Protein AF-A0A3M0WPH0-F1 (afdb_monomer_lite)

Sequence (304 aa):
MKIKYIYISSLLISFIFLATTVSLSQEANRDHSKLIKFSHKNHLMMVTDDCTDCHADVPESENISDNLIPTMDNCASCHDVEDDEECGTCHYEDVYEPLENRISPVRFNHKFHLSEQNKTCTDCHKGLDKVDYSMQSPNVFPAMDVCADCHNSSKTATDACDACHYSTVDLFPESHKVADFETSHKFLAQDADANCYVCHETESFCEDCHVSTVRIDETNTAKDFYVPYSPHNYKDGVKQQVITRRHDLNYVYSHGIDAIGKTTECQTCHQKETFCTECHEGENGDFRVEGIMPKSHLVSNFTT

pLDDT: mean 72.18, std 17.67, range [31.06, 96.25]

Foldseek 3Di:
DPPVVVVVVVVVVVVVVVVVVVVVPPPPPPPCVQQWQFFLQVVCVVDPQCPCLQQVCLLVFQWPQPPSHGDVVSVVVPDVCVPPPVVVVIGDPPRDDDDDTDDDQWGDGSNCCVPVVVDGPCLQQPDSNPTGDLSVDPRSPGDVVSVCVQCDPVPNHPLPPVNIGVDPPPPDDPLRPDPPCLLCVVVLVPDPPNPPCSPVVDPCVCCVQPVVPPAPLDACDPVVVPPDDDDDDDDPNDGDDDDDDPDDNVVVAVVVVCVVVVVDPSRSHHDCVRVVCNQQVAPPHPVVPVPDYHPVCVDDPDDD

Structure (mmCIF, N/CA/C/O backbone):
data_AF-A0A3M0WPH0-F1
#
_entry.id   AF-A0A3M0WPH0-F1
#
loop_
_atom_site.group_PDB
_atom_site.id
_atom_site.type_symbol
_atom_site.label_atom_id
_atom_site.label_alt_id
_atom_site.label_comp_id
_atom_site.label_asym_id
_atom_site.label_entity_id
_atom_site.label_seq_id
_atom_site.pdbx_PDB_ins_code
_atom_site.Cartn_x
_atom_site.Cartn_y
_atom_site.Cartn_z
_atom_site.occupancy
_atom_site.B_iso_or_equiv
_atom_site.auth_seq_id
_atom_site.auth_comp_id
_atom_site.auth_asym_id
_atom_site.auth_atom_id
_atom_site.pdbx_PDB_model_num
ATOM 1 N N . MET A 1 1 ? -24.200 -54.602 0.431 1.00 53.78 1 MET A N 1
ATOM 2 C CA . MET A 1 1 ? -23.507 -53.924 -0.693 1.00 53.78 1 MET A CA 1
ATOM 3 C C . MET A 1 1 ? -23.826 -52.432 -0.817 1.00 53.78 1 MET A C 1
ATOM 5 O O . MET A 1 1 ? -22.906 -51.701 -1.124 1.00 53.78 1 MET A O 1
ATOM 9 N N . LYS A 1 2 ? -25.044 -51.937 -0.532 1.00 54.47 2 LYS A N 1
ATOM 10 C CA . LYS A 1 2 ? -25.421 -50.524 -0.778 1.00 54.47 2 LYS A CA 1
ATOM 11 C C . LYS A 1 2 ? -24.766 -49.460 0.132 1.00 54.47 2 LYS A C 1
ATOM 13 O O . LYS A 1 2 ? -24.560 -48.346 -0.318 1.00 54.47 2 LYS A O 1
ATOM 18 N N . ILE A 1 3 ? -24.378 -49.802 1.365 1.00 57.81 3 ILE A N 1
ATOM 19 C CA . ILE A 1 3 ? -23.830 -48.834 2.341 1.00 57.81 3 ILE A CA 1
ATOM 20 C C . ILE A 1 3 ? -22.378 -48.422 2.022 1.00 57.81 3 ILE A C 1
ATOM 22 O O . ILE A 1 3 ? -22.031 -47.256 2.167 1.00 57.81 3 ILE A O 1
ATOM 26 N N . LYS A 1 4 ? -21.539 -49.337 1.507 1.00 56.25 4 LYS A N 1
ATOM 27 C CA . LYS A 1 4 ? -20.150 -49.017 1.114 1.00 56.25 4 LYS A CA 1
ATOM 28 C C . LYS A 1 4 ? -20.080 -47.981 -0.012 1.00 56.25 4 LYS A C 1
ATOM 30 O O . LYS A 1 4 ? -19.203 -47.129 0.018 1.00 56.25 4 LYS A O 1
ATOM 35 N N . TYR A 1 5 ? -21.014 -48.023 -0.964 1.00 60.25 5 TYR A N 1
ATOM 36 C CA . TYR A 1 5 ? -21.049 -47.047 -2.053 1.00 60.25 5 TYR A CA 1
ATOM 37 C C . TYR A 1 5 ? -21.435 -45.650 -1.557 1.00 60.25 5 TYR A C 1
ATOM 39 O O . TYR A 1 5 ? -20.849 -44.689 -2.021 1.00 60.25 5 TYR A O 1
ATOM 47 N N . ILE A 1 6 ? -22.307 -45.533 -0.547 1.00 65.50 6 ILE A N 1
ATOM 48 C CA . ILE A 1 6 ? -22.702 -44.235 0.030 1.00 65.50 6 ILE A CA 1
ATOM 49 C C . ILE A 1 6 ? -21.514 -43.544 0.718 1.00 65.50 6 ILE A C 1
ATOM 51 O O . ILE A 1 6 ? -21.317 -42.347 0.515 1.00 65.50 6 ILE A O 1
ATOM 55 N N . TYR A 1 7 ? -20.683 -44.288 1.460 1.00 63.19 7 TYR A N 1
ATOM 56 C CA . TYR A 1 7 ? -19.477 -43.738 2.099 1.00 63.19 7 TYR A CA 1
ATOM 57 C C . TYR A 1 7 ? -18.388 -43.366 1.088 1.00 63.19 7 TYR A C 1
ATOM 59 O O . TYR A 1 7 ? -17.727 -42.348 1.249 1.00 63.19 7 TYR A O 1
ATOM 67 N N . ILE A 1 8 ? -18.229 -44.147 0.013 1.00 67.38 8 ILE A N 1
ATOM 68 C CA . ILE A 1 8 ? -17.279 -43.820 -1.060 1.00 67.38 8 ILE A CA 1
ATOM 69 C C . ILE A 1 8 ? -17.740 -42.564 -1.812 1.00 67.38 8 ILE A C 1
ATOM 71 O O . ILE A 1 8 ? -16.923 -41.691 -2.077 1.00 67.38 8 ILE A O 1
ATOM 75 N N . SER A 1 9 ? -19.040 -42.428 -2.092 1.00 64.81 9 SER A N 1
ATOM 76 C CA . SER A 1 9 ? -19.606 -41.243 -2.749 1.00 64.81 9 SER A CA 1
ATOM 77 C C . SER A 1 9 ? -19.467 -39.976 -1.907 1.00 64.81 9 SER A C 1
ATOM 79 O O . SER A 1 9 ? -19.104 -38.934 -2.439 1.00 64.81 9 SER A O 1
ATOM 81 N N . SER A 1 10 ? -19.716 -40.051 -0.599 1.00 68.06 10 SER A N 1
ATOM 82 C CA . SER A 1 10 ? -19.592 -38.888 0.295 1.00 68.06 10 SER A CA 1
ATOM 83 C C . SER A 1 10 ? -18.136 -38.464 0.514 1.00 68.06 10 SER A C 1
ATOM 85 O O . SER A 1 10 ? -17.856 -37.269 0.564 1.00 68.06 10 SER A O 1
ATOM 87 N N . LEU A 1 11 ? -17.195 -39.413 0.535 1.00 70.00 11 LEU A N 1
ATOM 88 C CA . LEU A 1 11 ? -15.761 -39.116 0.611 1.00 70.00 11 LEU A CA 1
ATOM 89 C C . LEU A 1 11 ? -15.242 -38.479 -0.692 1.00 70.00 11 LEU A C 1
ATOM 91 O O . LEU A 1 11 ? -14.468 -37.529 -0.637 1.00 70.00 11 LEU A O 1
ATOM 95 N N . LEU A 1 12 ? -15.740 -38.920 -1.854 1.00 68.31 12 LEU A N 1
ATOM 96 C CA . LEU A 1 12 ? -15.425 -38.319 -3.158 1.00 68.31 12 LEU A CA 1
ATOM 97 C C . LEU A 1 12 ? -15.972 -36.890 -3.288 1.00 68.31 12 LEU A C 1
ATOM 99 O O . LEU A 1 12 ? -15.262 -36.008 -3.759 1.00 68.31 12 LEU A O 1
ATOM 103 N N . ILE A 1 13 ? -17.202 -36.641 -2.825 1.00 68.25 13 ILE A N 1
ATOM 104 C CA . ILE A 1 13 ? -17.813 -35.302 -2.841 1.00 68.25 13 ILE A CA 1
ATOM 105 C C . ILE A 1 13 ? -17.069 -34.353 -1.893 1.00 68.25 13 ILE A C 1
ATOM 107 O O . ILE A 1 13 ? -16.795 -33.221 -2.273 1.00 68.25 13 ILE A O 1
ATOM 111 N N . SER A 1 14 ? -16.667 -34.819 -0.705 1.00 64.44 14 SER A N 1
ATOM 112 C CA . SER A 1 14 ? -15.843 -34.031 0.223 1.00 64.44 14 SER A CA 1
ATOM 113 C C . SER A 1 14 ? -14.465 -33.700 -0.354 1.00 64.44 14 SER A C 1
ATOM 115 O O . SER A 1 14 ? -13.961 -32.607 -0.121 1.00 64.44 14 SER A O 1
ATOM 117 N N . PHE A 1 15 ? -13.859 -34.621 -1.109 1.00 63.50 15 PHE A N 1
ATOM 118 C CA . PHE A 1 15 ? -12.556 -34.405 -1.742 1.00 63.50 15 PHE A CA 1
ATOM 119 C C . PHE A 1 15 ? -12.647 -33.410 -2.906 1.00 63.50 15 PHE A C 1
ATOM 121 O O . PHE A 1 15 ? -11.775 -32.562 -3.062 1.00 63.50 15 PHE A O 1
ATOM 128 N N . ILE A 1 16 ? -13.734 -33.466 -3.683 1.00 62.75 16 ILE A N 1
ATOM 129 C CA . ILE A 1 16 ? -14.021 -32.495 -4.749 1.00 62.75 16 ILE A CA 1
ATOM 130 C C . ILE A 1 16 ? -14.286 -31.108 -4.153 1.00 62.75 16 ILE A C 1
ATOM 132 O O . ILE A 1 16 ? -13.731 -30.133 -4.645 1.00 62.75 16 ILE A O 1
ATOM 136 N N . PHE A 1 17 ? -15.065 -31.015 -3.070 1.00 58.78 17 PHE A N 1
ATOM 137 C CA . PHE A 1 17 ? -15.359 -29.737 -2.415 1.00 58.78 17 PHE A CA 1
ATOM 138 C C . PHE A 1 17 ? -14.086 -29.085 -1.848 1.00 58.78 17 PHE A C 1
ATOM 140 O O . PHE A 1 17 ? -13.865 -27.892 -2.051 1.00 58.78 17 PHE A O 1
ATOM 147 N N . LEU A 1 18 ? -13.206 -29.885 -1.232 1.00 54.12 18 LEU A N 1
ATOM 148 C CA . LEU A 1 18 ? -11.908 -29.431 -0.724 1.00 54.12 18 LEU A CA 1
ATOM 149 C C . LEU A 1 18 ? -10.957 -28.998 -1.855 1.00 54.12 18 LEU A C 1
ATOM 151 O O . LEU A 1 18 ? -10.246 -28.007 -1.715 1.00 54.12 18 LEU A O 1
ATOM 155 N N . ALA A 1 19 ? -10.969 -29.694 -2.997 1.00 51.12 19 ALA A N 1
ATOM 156 C CA . ALA A 1 19 ? -10.177 -29.312 -4.166 1.00 51.12 19 ALA A CA 1
ATOM 157 C C . ALA A 1 19 ? -10.668 -27.994 -4.792 1.00 51.12 19 ALA A C 1
ATOM 159 O O . ALA A 1 19 ? -9.853 -27.153 -5.160 1.00 51.12 19 ALA A O 1
ATOM 160 N N . THR A 1 20 ? -11.986 -27.768 -4.854 1.00 50.38 20 THR A N 1
ATOM 161 C CA . THR A 1 20 ? -12.549 -26.526 -5.411 1.00 50.38 20 THR A CA 1
ATOM 162 C C . THR A 1 20 ? -12.315 -25.300 -4.531 1.00 50.38 20 THR A C 1
ATOM 164 O O . THR A 1 20 ? -12.150 -24.206 -5.062 1.00 50.38 20 THR A O 1
ATOM 167 N N . THR A 1 21 ? -12.249 -25.456 -3.203 1.00 47.38 21 THR A N 1
ATOM 168 C CA . THR A 1 21 ? -11.943 -24.333 -2.300 1.00 47.38 21 THR A CA 1
ATOM 169 C C . THR A 1 21 ? -10.480 -23.903 -2.374 1.00 47.38 21 THR A C 1
ATOM 171 O O . THR A 1 21 ? -10.201 -22.716 -2.262 1.00 47.38 21 THR A O 1
ATOM 174 N N . VAL A 1 22 ? -9.550 -24.835 -2.620 1.00 44.03 22 VAL A N 1
ATOM 175 C CA . VAL A 1 22 ? -8.116 -24.517 -2.766 1.00 44.03 22 VAL A CA 1
ATOM 176 C C . VAL A 1 22 ? -7.834 -23.772 -4.078 1.00 44.03 22 VAL A C 1
ATOM 178 O O . VAL A 1 22 ? -6.942 -22.931 -4.123 1.00 44.03 22 VAL A O 1
ATOM 181 N N . SER A 1 23 ? -8.614 -24.012 -5.137 1.00 37.44 23 SER A N 1
ATOM 182 C CA . SER A 1 23 ? -8.446 -23.307 -6.417 1.00 37.44 23 SER A CA 1
ATOM 183 C C . SER A 1 23 ? -8.981 -21.870 -6.428 1.00 37.44 23 SER A C 1
ATOM 185 O O . SER A 1 23 ? -8.576 -21.101 -7.292 1.00 37.44 23 SER A O 1
ATOM 187 N N . LEU A 1 24 ? -9.869 -21.487 -5.501 1.00 39.38 24 LEU A N 1
ATOM 188 C CA . LEU A 1 24 ? -10.426 -20.126 -5.448 1.00 39.38 24 LEU A CA 1
ATOM 189 C C . LEU A 1 24 ? -9.620 -19.152 -4.573 1.00 39.38 24 LEU A C 1
ATOM 191 O O . LEU A 1 24 ? -9.879 -17.956 -4.631 1.00 39.38 24 LEU A O 1
ATOM 195 N N . SER A 1 25 ? -8.654 -19.633 -3.783 1.00 37.47 25 SER A N 1
ATOM 196 C CA . SER A 1 25 ? -7.858 -18.794 -2.874 1.00 37.47 25 SER A CA 1
ATOM 197 C C . SER A 1 25 ? -6.447 -18.489 -3.380 1.00 37.47 25 SER A C 1
ATOM 199 O O . SER A 1 25 ? -5.610 -18.029 -2.606 1.00 37.47 25 SER A O 1
ATOM 201 N N . GLN A 1 26 ? -6.139 -18.773 -4.646 1.00 39.59 26 GLN A N 1
ATOM 202 C CA . GLN A 1 26 ? -4.857 -18.384 -5.217 1.00 39.59 26 GLN A CA 1
ATOM 203 C C . GLN A 1 26 ? -4.961 -16.939 -5.703 1.00 39.59 26 GLN A C 1
ATOM 205 O O . GLN A 1 26 ? -5.177 -16.680 -6.885 1.00 39.59 26 GLN A O 1
ATOM 210 N N . GLU A 1 27 ? -4.807 -15.984 -4.782 1.00 44.66 27 GLU A N 1
ATOM 211 C CA . GLU A 1 27 ? -4.266 -14.688 -5.180 1.00 44.66 27 GLU A CA 1
ATOM 212 C C . GLU A 1 27 ? -2.945 -14.983 -5.886 1.00 44.66 27 GLU A C 1
ATOM 214 O O . GLU A 1 27 ? -2.004 -15.524 -5.298 1.00 44.66 27 GLU A O 1
ATOM 219 N N . ALA A 1 28 ? -2.925 -14.755 -7.196 1.00 44.03 28 ALA A N 1
ATOM 220 C CA . ALA A 1 28 ? -1.757 -14.982 -8.015 1.00 44.03 28 ALA A CA 1
ATOM 221 C C . ALA A 1 28 ? -0.667 -14.014 -7.547 1.00 44.03 28 ALA A C 1
ATOM 223 O O . ALA A 1 28 ? -0.602 -12.864 -7.973 1.00 44.03 28 ALA A O 1
ATOM 224 N N . ASN A 1 29 ? 0.194 -14.482 -6.649 1.00 50.72 29 ASN A N 1
ATOM 225 C CA . ASN A 1 29 ? 1.510 -13.906 -6.466 1.00 50.72 29 ASN A CA 1
ATOM 226 C C . ASN A 1 29 ? 2.263 -14.156 -7.779 1.00 50.72 29 ASN A C 1
ATOM 228 O O . ASN A 1 29 ? 2.796 -15.245 -8.011 1.00 50.72 29 ASN A O 1
ATOM 232 N N . ARG A 1 30 ? 2.166 -13.192 -8.698 1.00 64.88 30 ARG A N 1
ATOM 233 C CA . ARG A 1 30 ? 2.769 -13.252 -10.029 1.00 64.88 30 ARG A CA 1
ATOM 234 C C . ARG A 1 30 ? 4.259 -12.992 -9.871 1.00 64.88 30 ARG A C 1
ATOM 236 O O . ARG A 1 30 ? 4.747 -11.872 -9.952 1.00 64.88 30 ARG A O 1
ATOM 243 N N . ASP A 1 31 ? 4.964 -14.060 -9.540 1.00 77.25 31 ASP A N 1
ATOM 244 C CA . ASP A 1 31 ? 6.405 -14.079 -9.355 1.00 77.25 31 ASP A CA 1
ATOM 245 C C . ASP A 1 31 ? 7.117 -13.914 -10.706 1.00 77.25 31 ASP A C 1
ATOM 247 O O . ASP A 1 31 ? 7.359 -14.883 -11.430 1.00 77.25 31 ASP A O 1
ATOM 251 N N . HIS A 1 32 ? 7.457 -12.668 -11.047 1.00 84.00 32 HIS A N 1
ATOM 252 C CA . HIS A 1 32 ? 8.145 -12.331 -12.297 1.00 84.00 32 HIS A CA 1
ATOM 253 C C . HIS A 1 32 ? 9.561 -12.923 -12.392 1.00 84.00 32 HIS A C 1
ATOM 255 O O . HIS A 1 32 ? 10.117 -12.961 -13.489 1.00 84.00 32 HIS A O 1
ATOM 261 N N . SER A 1 33 ? 10.131 -13.450 -11.297 1.00 86.25 33 SER A N 1
ATOM 262 C CA . SER A 1 33 ? 11.463 -14.075 -11.323 1.00 86.25 33 SER A CA 1
ATOM 263 C C . SER A 1 33 ? 11.550 -15.320 -12.203 1.00 86.25 33 SER A C 1
ATOM 265 O O . SER A 1 33 ? 12.645 -15.736 -12.587 1.00 86.25 33 SER A O 1
ATOM 267 N N . LYS A 1 34 ? 10.395 -15.887 -12.563 1.00 88.31 34 LYS A N 1
ATOM 268 C CA . LYS A 1 34 ? 10.260 -17.033 -13.469 1.00 88.31 34 LYS A CA 1
ATOM 269 C C . LYS A 1 34 ? 10.030 -16.637 -14.926 1.00 88.31 34 LYS A C 1
ATOM 271 O O . LYS A 1 34 ? 10.097 -17.505 -15.787 1.00 88.31 34 LYS A O 1
ATOM 276 N N . LEU A 1 35 ? 9.735 -15.363 -15.186 1.00 89.12 35 LEU A N 1
ATOM 277 C CA . LEU A 1 35 ? 9.355 -14.866 -16.509 1.00 89.12 35 LEU A CA 1
ATOM 278 C C . LEU A 1 35 ? 10.532 -14.210 -17.230 1.00 89.12 35 LEU A C 1
ATOM 280 O O . LEU A 1 35 ? 10.734 -14.436 -18.418 1.00 89.12 35 LEU A O 1
ATOM 284 N N . ILE A 1 36 ? 11.339 -13.436 -16.503 1.00 90.56 36 ILE A N 1
ATOM 285 C CA . ILE A 1 36 ? 12.482 -12.713 -17.063 1.00 90.56 36 ILE A CA 1
ATOM 286 C C . ILE A 1 36 ? 13.615 -12.625 -16.040 1.00 90.56 36 ILE A C 1
ATOM 288 O O . ILE A 1 36 ? 13.374 -12.519 -14.836 1.00 90.56 36 ILE A O 1
ATOM 292 N N . LYS A 1 37 ? 14.861 -12.666 -16.512 1.00 92.50 37 LYS A N 1
ATOM 293 C CA . LYS A 1 37 ? 16.061 -12.444 -15.702 1.00 92.50 37 LYS A CA 1
ATOM 294 C C . LYS A 1 37 ? 16.305 -10.943 -15.607 1.00 92.50 37 LYS A C 1
ATOM 296 O O . LYS A 1 37 ? 16.819 -10.330 -16.537 1.00 92.50 37 LYS A O 1
ATOM 301 N N . PHE A 1 38 ? 15.935 -10.350 -14.479 1.00 92.25 38 PHE A N 1
ATOM 302 C CA . PHE A 1 38 ? 16.121 -8.921 -14.232 1.00 92.25 38 PHE A CA 1
ATOM 303 C C . PHE A 1 38 ? 16.521 -8.654 -12.777 1.00 92.25 38 PHE A C 1
ATOM 305 O O . PHE A 1 38 ? 16.218 -9.445 -11.886 1.00 92.25 38 PHE A O 1
ATOM 312 N N . SER A 1 39 ? 17.212 -7.536 -12.535 1.00 92.88 39 SER A N 1
ATOM 313 C CA . SER A 1 39 ? 17.589 -7.099 -11.188 1.00 92.88 39 SER A CA 1
ATOM 314 C C . SER A 1 39 ? 17.577 -5.575 -11.070 1.00 92.88 39 SER A C 1
ATOM 316 O O . SER A 1 39 ? 18.445 -4.914 -11.644 1.00 92.88 39 SER A O 1
ATOM 318 N N . HIS A 1 40 ? 16.639 -5.016 -10.295 1.00 92.69 40 HIS A N 1
ATOM 319 C CA . HIS A 1 40 ? 16.632 -3.586 -9.952 1.00 92.69 40 HIS A CA 1
ATOM 320 C C . HIS A 1 40 ? 17.923 -3.195 -9.238 1.00 92.69 40 HIS A C 1
ATOM 322 O O . HIS A 1 40 ? 18.551 -2.217 -9.621 1.00 92.69 40 HIS A O 1
ATOM 328 N N . LYS A 1 41 ? 18.372 -3.995 -8.267 1.00 92.44 41 LYS A N 1
ATOM 329 C CA . LYS A 1 41 ? 19.639 -3.799 -7.557 1.00 92.44 41 LYS A CA 1
ATOM 330 C C . LYS A 1 41 ? 20.817 -3.592 -8.511 1.00 92.44 41 LYS A C 1
ATOM 332 O O . LYS A 1 41 ? 21.577 -2.648 -8.334 1.00 92.44 41 LYS A O 1
ATOM 337 N N . ASN A 1 42 ? 20.977 -4.450 -9.518 1.00 92.12 42 ASN A N 1
ATOM 338 C CA . ASN A 1 42 ? 22.104 -4.331 -10.445 1.00 92.12 42 ASN A CA 1
ATOM 339 C C . ASN A 1 42 ? 21.955 -3.123 -11.381 1.00 92.12 42 ASN A C 1
ATOM 341 O O . ASN A 1 42 ? 22.938 -2.423 -11.612 1.00 92.12 42 ASN A O 1
ATOM 345 N N . HIS A 1 43 ? 20.748 -2.853 -11.885 1.00 92.00 43 HIS A N 1
ATOM 346 C CA . HIS A 1 43 ? 20.522 -1.728 -12.798 1.00 92.00 43 HIS A CA 1
ATOM 347 C C . HIS A 1 43 ? 20.634 -0.380 -12.083 1.00 92.00 43 HIS A C 1
ATOM 349 O O . HIS A 1 43 ? 21.319 0.501 -12.582 1.00 92.00 43 HIS A O 1
ATOM 355 N N . LEU A 1 44 ? 20.082 -0.238 -10.876 1.00 90.06 44 LEU A N 1
ATOM 356 C CA . LEU A 1 44 ? 20.187 0.985 -10.069 1.00 90.06 44 LEU A CA 1
ATOM 357 C C . LEU A 1 44 ? 21.616 1.244 -9.554 1.00 90.06 44 LEU A C 1
ATOM 359 O O . LEU A 1 44 ? 21.950 2.367 -9.194 1.00 90.06 44 LEU A O 1
ATOM 363 N N . MET A 1 45 ? 22.494 0.231 -9.542 1.00 85.31 45 MET A N 1
ATOM 364 C CA . MET A 1 45 ? 23.930 0.428 -9.295 1.00 85.31 45 MET A CA 1
ATOM 365 C C . MET A 1 45 ? 24.676 1.023 -10.501 1.00 85.31 45 MET A C 1
ATOM 367 O O . MET A 1 45 ? 25.758 1.584 -10.321 1.00 85.31 45 MET A O 1
ATOM 371 N N . MET A 1 46 ? 24.147 0.856 -11.716 1.00 78.00 46 MET A N 1
ATOM 372 C CA . MET A 1 46 ? 24.776 1.290 -12.972 1.00 78.00 46 MET A CA 1
ATOM 373 C C . MET A 1 46 ? 24.121 2.548 -13.556 1.00 78.00 46 MET A C 1
ATOM 375 O O . MET A 1 46 ? 24.802 3.355 -14.184 1.00 78.00 46 MET A O 1
ATOM 379 N N . VAL A 1 47 ? 22.824 2.716 -13.313 1.00 72.94 47 VAL A N 1
ATOM 380 C CA . VAL A 1 47 ? 21.983 3.838 -13.723 1.00 72.94 47 VAL A CA 1
ATOM 381 C C . VAL A 1 47 ? 21.595 4.588 -12.453 1.00 72.94 47 VAL A C 1
ATOM 383 O O . VAL A 1 47 ? 20.768 4.125 -11.670 1.00 72.94 47 VAL A O 1
ATOM 386 N N . THR A 1 48 ? 22.259 5.713 -12.190 1.00 62.34 48 THR A N 1
ATOM 387 C CA . THR A 1 48 ? 21.999 6.518 -10.987 1.00 62.34 48 THR A CA 1
ATOM 388 C C . THR A 1 48 ? 20.660 7.241 -11.087 1.00 62.34 48 THR A C 1
ATOM 390 O O . THR A 1 48 ? 20.536 8.190 -11.854 1.00 62.34 48 THR A O 1
ATOM 393 N N . ASP A 1 49 ? 19.715 6.821 -10.244 1.00 61.66 49 ASP A N 1
ATOM 394 C CA . ASP A 1 49 ? 18.509 7.544 -9.810 1.00 61.66 49 ASP A CA 1
ATOM 395 C C . ASP A 1 49 ? 17.496 7.980 -10.885 1.00 61.66 49 ASP A C 1
ATOM 397 O O . ASP A 1 49 ? 16.517 8.649 -10.550 1.00 61.66 49 ASP A O 1
ATOM 401 N N . ASP A 1 50 ? 17.651 7.555 -12.141 1.00 81.69 50 ASP A N 1
ATOM 402 C CA . ASP A 1 50 ? 16.666 7.829 -13.188 1.00 81.69 50 ASP A CA 1
ATOM 403 C C . ASP A 1 50 ? 15.745 6.626 -13.425 1.00 81.69 50 ASP A C 1
ATOM 405 O O . ASP A 1 50 ? 15.936 5.796 -14.313 1.00 81.69 50 ASP A O 1
ATOM 409 N N . CYS A 1 51 ? 14.703 6.509 -12.597 1.00 89.44 51 CYS A N 1
ATOM 410 C CA . CYS A 1 51 ? 13.684 5.474 -12.783 1.00 89.44 51 CYS A CA 1
ATOM 411 C C . CYS A 1 51 ? 12.981 5.588 -14.148 1.00 89.44 51 CYS A C 1
ATOM 413 O O . CYS A 1 51 ? 12.430 4.595 -14.628 1.00 89.44 51 CYS A O 1
ATOM 415 N N . THR A 1 52 ? 12.971 6.783 -14.750 1.00 90.50 52 THR A N 1
ATOM 416 C CA . THR A 1 52 ? 12.230 7.073 -15.982 1.00 90.50 52 THR A CA 1
ATOM 417 C C . THR A 1 52 ? 12.950 6.602 -17.240 1.00 90.50 52 THR A C 1
ATOM 419 O O . THR A 1 52 ? 12.286 6.403 -18.253 1.00 90.50 52 THR A O 1
ATOM 422 N N . ASP A 1 53 ? 14.245 6.284 -17.156 1.00 89.19 53 ASP A N 1
ATOM 423 C CA . ASP A 1 53 ? 14.989 5.632 -18.243 1.00 89.19 53 ASP A CA 1
ATOM 424 C C . ASP A 1 53 ? 14.336 4.304 -18.657 1.00 89.19 53 ASP A C 1
ATOM 426 O O . ASP A 1 53 ? 14.190 3.997 -19.843 1.00 89.19 53 ASP A O 1
ATOM 430 N N . CYS A 1 54 ? 13.883 3.528 -17.669 1.00 90.81 54 CYS A N 1
ATOM 431 C CA . CYS A 1 54 ? 13.151 2.285 -17.903 1.00 90.81 54 CYS A CA 1
ATOM 432 C C . CYS A 1 54 ? 11.634 2.507 -17.881 1.00 90.81 54 CYS A C 1
ATOM 434 O O . CYS A 1 54 ? 10.917 1.982 -18.729 1.00 90.81 54 CYS A O 1
ATOM 436 N N . HIS A 1 55 ? 11.131 3.278 -16.914 1.00 92.38 55 HIS A N 1
ATOM 437 C CA . HIS A 1 55 ? 9.701 3.530 -16.723 1.00 92.38 55 HIS A CA 1
ATOM 438 C C . HIS A 1 55 ? 9.246 4.822 -17.419 1.00 92.38 55 HIS A C 1
ATOM 440 O O . HIS A 1 55 ? 8.679 5.718 -16.790 1.00 92.38 55 HIS A O 1
ATOM 446 N N . ALA A 1 56 ? 9.499 4.907 -18.726 1.00 91.75 56 ALA A N 1
ATOM 447 C CA . ALA A 1 56 ? 9.335 6.128 -19.519 1.00 91.75 56 ALA A CA 1
ATOM 448 C C . ALA A 1 56 ? 7.899 6.682 -19.547 1.00 91.75 56 ALA A C 1
ATOM 450 O O . ALA A 1 56 ? 7.708 7.889 -19.672 1.00 91.75 56 ALA A O 1
ATOM 451 N N . ASP A 1 57 ? 6.893 5.820 -19.382 1.00 93.12 57 ASP A N 1
ATOM 452 C CA . ASP A 1 57 ? 5.481 6.215 -19.440 1.00 93.12 57 ASP A CA 1
ATOM 453 C C . ASP A 1 57 ? 4.930 6.727 -18.094 1.00 93.12 57 ASP A C 1
ATOM 455 O O . ASP A 1 57 ? 3.854 7.327 -18.046 1.00 93.12 57 ASP A O 1
ATOM 459 N N . VAL A 1 58 ? 5.655 6.534 -16.980 1.00 94.12 58 VAL A N 1
ATOM 460 C CA . VAL A 1 58 ? 5.192 6.932 -15.634 1.00 94.12 58 VAL A CA 1
ATOM 461 C C . VAL A 1 58 ? 4.927 8.441 -15.512 1.00 94.12 58 VAL A C 1
ATOM 463 O O . VAL A 1 58 ? 3.871 8.793 -14.979 1.00 94.12 58 VAL A O 1
ATOM 466 N N . PRO A 1 59 ? 5.804 9.348 -15.993 1.00 93.75 59 PRO A N 1
ATOM 467 C CA . PRO A 1 59 ? 5.586 10.792 -15.871 1.00 93.75 59 PRO A CA 1
ATOM 468 C C . PRO A 1 59 ? 4.312 11.301 -16.551 1.00 93.75 59 PRO A C 1
ATOM 470 O O . PRO A 1 59 ? 3.777 12.328 -16.141 1.00 93.75 59 PRO A O 1
ATOM 473 N N . GLU A 1 60 ? 3.803 10.584 -17.555 1.00 94.50 60 GLU A N 1
ATOM 474 C CA . GLU A 1 60 ? 2.590 10.955 -18.287 1.00 94.50 60 GLU A CA 1
ATOM 475 C C . GLU A 1 60 ? 1.345 10.180 -17.837 1.00 94.50 60 GLU A C 1
ATOM 477 O O . GLU A 1 60 ? 0.233 10.508 -18.255 1.00 94.50 60 GLU A O 1
ATOM 482 N N . SER A 1 61 ? 1.498 9.186 -16.958 1.00 95.62 61 SER A N 1
ATOM 483 C CA . SER A 1 61 ? 0.386 8.353 -16.510 1.00 95.62 61 SER A CA 1
ATOM 484 C C . SER A 1 61 ? -0.522 9.077 -15.519 1.00 95.62 61 SER A C 1
ATOM 486 O O . SER A 1 61 ? -0.126 9.484 -14.421 1.00 95.62 61 SER A O 1
ATOM 488 N N . GLU A 1 62 ? -1.794 9.169 -15.894 1.00 95.06 62 GLU A N 1
ATOM 489 C CA . GLU A 1 62 ? -2.859 9.717 -15.058 1.00 95.06 62 GLU A CA 1
ATOM 490 C C . GLU A 1 62 ? -3.625 8.629 -14.290 1.00 95.06 62 GLU A C 1
ATOM 492 O O . GLU A 1 62 ? -4.426 8.952 -13.407 1.00 95.06 62 GLU A O 1
ATOM 497 N N . ASN A 1 63 ? -3.378 7.349 -14.596 1.00 91.62 63 ASN A N 1
ATOM 498 C CA . ASN A 1 63 ? -4.062 6.213 -13.995 1.00 91.62 63 ASN A CA 1
ATOM 499 C C . ASN A 1 63 ? -3.077 5.126 -13.544 1.00 91.62 63 ASN A C 1
ATOM 501 O O . ASN A 1 63 ? -2.364 4.512 -14.324 1.00 91.62 63 ASN A O 1
ATOM 505 N N . ILE A 1 64 ? -3.122 4.803 -12.258 1.00 89.88 64 ILE A N 1
ATOM 506 C CA . ILE A 1 64 ? -2.322 3.747 -11.621 1.00 89.88 64 ILE A CA 1
ATOM 507 C C . ILE A 1 64 ? -2.490 2.337 -12.209 1.00 89.88 64 ILE A C 1
ATOM 509 O O . ILE A 1 64 ? -1.663 1.473 -11.947 1.00 89.88 64 ILE A O 1
ATOM 513 N N . SER A 1 65 ? -3.568 2.079 -12.952 1.00 89.94 65 SER A N 1
ATOM 514 C CA . SER A 1 65 ? -3.797 0.797 -13.635 1.00 89.94 65 SER A CA 1
ATOM 515 C C . SER A 1 65 ? -3.324 0.804 -15.092 1.00 89.94 65 SER A C 1
ATOM 517 O O . SER A 1 65 ? -3.585 -0.165 -15.805 1.00 89.94 65 SER A O 1
ATOM 519 N N . ASP A 1 66 ? -2.653 1.861 -15.554 1.00 91.88 66 ASP A N 1
ATOM 520 C CA . ASP A 1 66 ? -1.955 1.859 -16.842 1.00 91.88 66 ASP A CA 1
ATOM 521 C C . ASP A 1 66 ? -0.833 0.809 -16.836 1.00 91.88 66 ASP A C 1
ATOM 523 O O . ASP A 1 66 ? -0.321 0.424 -15.782 1.00 91.88 66 ASP A O 1
ATOM 527 N N . ASN A 1 67 ? -0.450 0.306 -18.013 1.00 89.75 67 ASN A N 1
ATOM 528 C CA . ASN A 1 67 ? 0.680 -0.615 -18.106 1.00 89.75 67 ASN A CA 1
ATOM 529 C C . ASN A 1 67 ? 1.992 0.175 -18.099 1.00 89.75 67 ASN A C 1
ATOM 531 O O . ASN A 1 67 ? 2.453 0.609 -19.146 1.00 89.75 67 ASN A O 1
ATOM 535 N N . LEU A 1 68 ? 2.565 0.353 -16.910 1.00 90.75 68 LEU A N 1
ATOM 536 C CA . LEU A 1 68 ? 3.806 1.110 -16.688 1.00 90.75 68 LEU A CA 1
ATOM 537 C C . LEU A 1 68 ? 5.029 0.193 -16.514 1.00 90.75 68 LEU A C 1
ATOM 539 O O . LEU A 1 68 ? 6.063 0.597 -15.972 1.00 90.75 68 LEU A O 1
ATOM 543 N N . ILE A 1 69 ? 4.888 -1.070 -16.925 1.00 89.44 69 ILE A N 1
ATOM 544 C CA . ILE A 1 69 ? 5.971 -2.049 -16.934 1.00 89.44 69 ILE A CA 1
ATOM 545 C C . ILE A 1 69 ? 6.843 -1.780 -18.171 1.00 89.44 69 ILE A C 1
ATOM 547 O O . ILE A 1 69 ? 6.292 -1.695 -19.270 1.00 89.44 69 ILE A O 1
ATOM 551 N N . PRO A 1 70 ? 8.179 -1.683 -18.024 1.00 90.31 70 PRO A N 1
ATOM 552 C CA . PRO A 1 70 ? 9.074 -1.477 -19.153 1.00 90.31 70 PRO A CA 1
ATOM 553 C C . PRO A 1 70 ? 8.921 -2.577 -20.203 1.00 90.31 70 PRO A C 1
ATOM 555 O O . PRO A 1 70 ? 8.737 -3.756 -19.887 1.00 90.31 70 PRO A O 1
ATOM 558 N N . THR A 1 71 ? 9.026 -2.175 -21.460 1.00 89.88 71 THR A N 1
ATOM 559 C CA . THR A 1 71 ? 9.007 -3.066 -22.619 1.00 89.88 71 THR A CA 1
ATOM 560 C C . THR A 1 71 ? 10.428 -3.332 -23.112 1.00 89.88 71 THR A C 1
ATOM 562 O O . THR A 1 71 ? 11.389 -2.712 -22.654 1.00 89.88 71 THR A O 1
ATOM 565 N N . MET A 1 72 ? 10.570 -4.250 -24.070 1.00 89.62 72 MET A N 1
ATOM 566 C CA . MET A 1 72 ? 11.864 -4.561 -24.685 1.00 89.62 72 MET A CA 1
ATOM 567 C C . MET A 1 72 ? 12.540 -3.316 -25.289 1.00 89.62 72 MET A C 1
ATOM 569 O O . MET A 1 72 ? 13.756 -3.169 -25.180 1.00 89.62 72 MET A O 1
ATOM 573 N N . ASP A 1 73 ? 11.753 -2.377 -25.827 1.00 90.12 73 ASP A N 1
ATOM 574 C CA . ASP A 1 73 ? 12.249 -1.119 -26.400 1.00 90.12 73 ASP A CA 1
ATOM 575 C C . ASP A 1 73 ? 12.995 -0.263 -25.366 1.00 90.12 73 ASP A C 1
ATOM 577 O O . ASP A 1 73 ? 13.976 0.405 -25.693 1.00 90.12 73 ASP A O 1
ATOM 581 N N . ASN A 1 74 ? 12.584 -0.310 -24.094 1.00 91.12 74 ASN A N 1
ATOM 582 C CA . ASN A 1 74 ? 13.274 0.409 -23.022 1.00 91.12 74 ASN A CA 1
ATOM 583 C C . ASN A 1 74 ? 14.666 -0.191 -22.758 1.00 91.12 74 ASN A C 1
ATOM 585 O O . ASN A 1 74 ? 15.621 0.543 -22.502 1.00 91.12 74 ASN A O 1
ATOM 589 N N . CYS A 1 75 ? 14.807 -1.515 -22.883 1.00 90.44 75 CYS A N 1
ATOM 590 C CA . CYS A 1 75 ? 16.085 -2.217 -22.755 1.00 90.44 75 CYS A CA 1
ATOM 591 C C . CYS A 1 75 ? 17.022 -1.923 -23.938 1.00 90.44 75 CYS A C 1
ATOM 593 O O . CYS A 1 75 ? 18.231 -1.796 -23.739 1.00 90.44 75 CYS A O 1
ATOM 595 N N . ALA A 1 76 ? 16.460 -1.760 -25.142 1.00 91.50 76 ALA A N 1
ATOM 596 C CA . ALA A 1 76 ? 17.186 -1.490 -26.388 1.00 91.50 76 ALA A CA 1
ATOM 597 C C . ALA A 1 76 ? 18.008 -0.188 -26.361 1.00 91.50 76 ALA A C 1
ATOM 599 O O . ALA A 1 76 ? 18.926 0.000 -27.157 1.00 91.50 76 ALA A O 1
ATOM 600 N N . SER A 1 77 ? 17.692 0.722 -25.435 1.00 87.44 77 SER A N 1
ATOM 601 C CA . SER A 1 77 ? 18.449 1.959 -25.227 1.00 87.44 77 SER A CA 1
ATOM 602 C C . SER A 1 77 ? 19.905 1.713 -24.803 1.00 87.44 77 SER A C 1
ATOM 604 O O . SER A 1 77 ? 20.773 2.541 -25.085 1.00 87.44 77 SER A O 1
ATOM 606 N N . CYS A 1 78 ? 20.172 0.580 -24.144 1.00 90.00 78 CYS A N 1
ATOM 607 C CA . CYS A 1 78 ? 21.473 0.236 -23.567 1.00 90.00 78 CYS A CA 1
ATOM 608 C C . CYS A 1 78 ? 21.960 -1.174 -23.938 1.00 90.00 78 CYS A C 1
ATOM 610 O O . CYS A 1 78 ? 23.169 -1.404 -23.983 1.00 90.00 78 CYS A O 1
ATOM 612 N N . HIS A 1 79 ? 21.048 -2.114 -24.189 1.00 90.00 79 HIS A N 1
ATOM 613 C CA . HIS A 1 79 ? 21.349 -3.499 -24.547 1.00 90.00 79 HIS A CA 1
ATOM 614 C C . HIS A 1 79 ? 21.036 -3.768 -26.019 1.00 90.00 79 HIS A C 1
ATOM 616 O O . HIS A 1 79 ? 20.075 -3.226 -26.557 1.00 90.00 79 HIS A O 1
ATOM 622 N N . ASP A 1 80 ? 21.818 -4.640 -26.657 1.00 90.75 80 ASP A N 1
ATOM 623 C CA . ASP A 1 80 ? 21.508 -5.129 -28.002 1.00 90.75 80 ASP A CA 1
ATOM 624 C C . ASP A 1 80 ? 20.439 -6.227 -27.914 1.00 90.75 80 ASP A C 1
ATOM 626 O O . ASP A 1 80 ? 20.737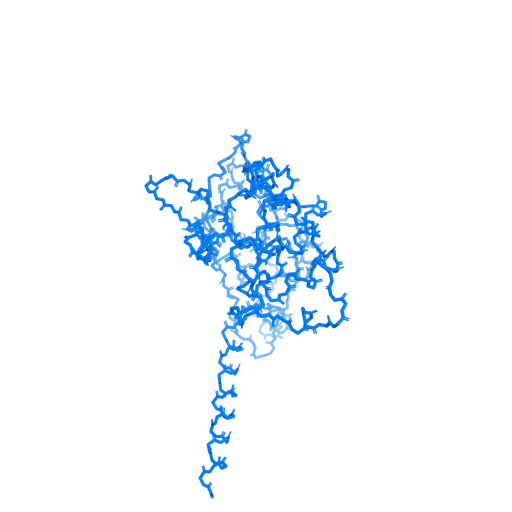 -7.387 -27.643 1.00 90.75 80 ASP A O 1
ATOM 630 N N . VAL A 1 81 ? 19.170 -5.830 -28.032 1.00 89.06 81 VAL A N 1
ATOM 631 C CA . VAL A 1 81 ? 18.014 -6.732 -27.864 1.00 89.06 81 VAL A CA 1
ATOM 632 C C . VAL A 1 81 ? 17.657 -7.511 -29.130 1.00 89.06 81 VAL A C 1
ATOM 634 O O . VAL A 1 81 ? 16.806 -8.392 -29.072 1.00 89.06 81 VAL A O 1
ATOM 637 N N . GLU A 1 82 ? 18.296 -7.196 -30.256 1.00 87.31 82 GLU A N 1
ATOM 638 C CA . GLU A 1 82 ? 18.076 -7.862 -31.547 1.00 87.31 82 GLU A CA 1
ATOM 639 C C . GLU A 1 82 ? 19.090 -9.001 -31.787 1.00 87.31 82 GLU A C 1
ATOM 641 O O . GLU A 1 82 ? 19.091 -9.620 -32.853 1.00 87.31 82 GLU A O 1
ATOM 646 N N . ASP A 1 83 ? 19.972 -9.280 -30.817 1.00 87.75 83 ASP A N 1
ATOM 647 C CA . ASP A 1 83 ? 20.900 -10.410 -30.873 1.00 87.75 83 ASP A CA 1
ATOM 648 C C . ASP A 1 83 ? 20.186 -11.735 -30.543 1.00 87.75 83 ASP A C 1
ATOM 650 O O . ASP A 1 83 ? 20.035 -12.150 -29.384 1.00 87.75 83 ASP A O 1
ATOM 654 N N . ASP A 1 84 ? 19.769 -12.423 -31.606 1.00 83.50 84 ASP A N 1
ATOM 655 C CA . ASP A 1 84 ? 19.109 -13.729 -31.557 1.00 83.50 84 ASP A CA 1
ATOM 656 C C . ASP A 1 84 ? 19.975 -14.838 -30.912 1.00 83.50 84 ASP A C 1
ATOM 658 O O . ASP A 1 84 ? 19.444 -15.885 -30.524 1.00 83.50 84 ASP A O 1
ATOM 662 N N . GLU A 1 85 ? 21.297 -14.654 -30.778 1.00 87.56 85 GLU A N 1
ATOM 663 C CA . GLU A 1 85 ? 22.201 -15.643 -30.169 1.00 87.56 85 GLU A CA 1
ATOM 664 C C . GLU A 1 85 ? 22.288 -15.502 -28.637 1.00 87.56 85 GLU A C 1
ATOM 666 O O . GLU A 1 85 ? 22.553 -16.487 -27.939 1.00 87.56 85 GLU A O 1
ATOM 671 N N . GLU A 1 86 ? 21.997 -14.315 -28.091 1.00 88.12 86 GLU A N 1
ATOM 672 C CA . GLU A 1 86 ? 22.134 -13.995 -26.660 1.00 88.12 86 GLU A CA 1
ATOM 673 C C . GLU A 1 86 ? 20.802 -13.728 -25.937 1.00 88.12 86 GLU A C 1
ATOM 675 O O . GLU A 1 86 ? 20.790 -13.310 -24.774 1.00 88.12 86 GLU A O 1
ATOM 680 N N . CYS A 1 87 ? 19.661 -14.073 -26.545 1.00 87.44 87 CYS A N 1
ATOM 681 C CA . CYS A 1 87 ? 18.335 -13.935 -25.919 1.00 87.44 87 CYS A CA 1
ATOM 682 C C . CYS A 1 87 ? 18.258 -14.581 -24.521 1.00 87.44 87 CYS A C 1
ATOM 684 O O . CYS A 1 87 ? 17.570 -14.085 -23.625 1.00 87.44 87 CYS A O 1
ATOM 686 N N . GLY A 1 88 ? 19.005 -15.673 -24.307 1.00 88.88 88 GLY A N 1
ATOM 687 C CA . GLY A 1 88 ? 19.096 -16.391 -23.034 1.00 88.88 88 GLY A CA 1
ATOM 688 C C . GLY A 1 88 ? 19.711 -15.588 -21.879 1.00 88.88 88 GLY A C 1
ATOM 689 O O . GLY A 1 88 ? 19.623 -16.025 -20.728 1.00 88.88 88 GLY A O 1
ATOM 690 N N . THR A 1 89 ? 20.307 -14.423 -22.139 1.00 89.69 89 THR A N 1
ATOM 691 C CA . THR A 1 89 ? 20.797 -13.501 -21.102 1.00 89.69 89 THR A CA 1
ATOM 692 C C . THR A 1 89 ? 19.642 -12.937 -20.277 1.00 89.69 89 THR A C 1
ATOM 694 O O . THR A 1 89 ? 19.730 -12.892 -19.048 1.00 89.69 89 THR A O 1
ATOM 697 N N . CYS A 1 90 ? 18.530 -12.605 -20.936 1.00 89.75 90 CYS A N 1
ATOM 698 C CA . CYS A 1 90 ? 17.341 -12.021 -20.310 1.00 89.75 90 CYS A CA 1
ATOM 699 C C . CYS A 1 90 ? 16.180 -13.022 -20.229 1.00 89.75 90 CYS A C 1
ATOM 701 O O . CYS A 1 90 ? 15.458 -13.060 -19.233 1.00 89.75 90 CYS A O 1
ATOM 703 N N . HIS A 1 91 ? 16.016 -13.876 -21.237 1.00 89.75 91 HIS A N 1
ATOM 704 C CA . HIS A 1 91 ? 14.907 -14.821 -21.322 1.00 89.75 91 HIS A CA 1
ATOM 705 C C . HIS A 1 91 ? 15.271 -16.200 -20.760 1.00 89.75 91 HIS A C 1
ATOM 707 O O . HIS A 1 91 ? 16.426 -16.645 -20.775 1.00 89.75 91 HIS A O 1
ATOM 713 N N . TYR A 1 92 ? 14.261 -16.885 -20.230 1.00 90.81 92 TYR A N 1
ATOM 714 C CA . TYR A 1 92 ? 14.335 -18.314 -19.944 1.00 90.81 92 TYR A CA 1
ATOM 715 C C . TYR A 1 92 ? 13.913 -19.104 -21.187 1.00 90.81 92 TYR A C 1
ATOM 717 O O . TYR A 1 92 ? 13.059 -18.655 -21.950 1.00 90.81 92 TYR A O 1
ATOM 725 N N . GLU A 1 93 ? 14.510 -20.280 -21.389 1.00 88.69 93 GLU A N 1
ATOM 726 C CA . GLU A 1 93 ? 14.120 -21.176 -22.481 1.00 88.69 93 GLU A CA 1
ATOM 727 C C . GLU A 1 93 ? 12.639 -21.562 -22.355 1.00 88.69 93 GLU A C 1
ATOM 729 O O . GLU A 1 93 ? 12.169 -21.876 -21.261 1.00 88.69 93 GLU A O 1
ATOM 734 N N . ASP A 1 94 ? 11.918 -21.523 -23.477 1.00 85.69 94 ASP A N 1
ATOM 735 C CA . ASP A 1 94 ? 10.492 -21.857 -23.587 1.00 85.69 94 ASP A CA 1
ATOM 736 C C . ASP A 1 94 ? 9.531 -21.018 -22.710 1.00 85.69 94 ASP A C 1
ATOM 738 O O . ASP A 1 94 ? 8.388 -21.421 -22.479 1.00 85.69 94 ASP A O 1
ATOM 742 N N . VAL A 1 95 ? 9.947 -19.829 -22.252 1.00 87.56 95 VAL A N 1
ATOM 743 C CA . VAL A 1 95 ? 9.095 -18.897 -21.491 1.00 87.56 95 VAL A CA 1
ATOM 744 C C . VAL A 1 95 ? 8.772 -17.659 -22.330 1.00 87.56 95 VAL A C 1
ATOM 746 O O . VAL A 1 95 ? 9.631 -16.814 -22.571 1.00 87.56 95 VAL A O 1
ATOM 749 N N . TYR A 1 96 ? 7.508 -17.539 -22.746 1.00 80.25 96 TYR A N 1
ATOM 750 C CA . TYR A 1 96 ? 7.011 -16.467 -23.629 1.00 80.25 96 TYR A CA 1
ATOM 751 C C . TYR A 1 96 ? 5.807 -15.711 -23.051 1.00 80.25 96 TYR A C 1
ATOM 753 O O . TYR A 1 96 ? 5.069 -15.041 -23.773 1.00 80.25 96 TYR A O 1
ATOM 761 N N . GLU A 1 97 ? 5.556 -15.864 -21.754 1.00 85.25 97 GLU A N 1
ATOM 762 C CA . GLU A 1 97 ? 4.417 -15.228 -21.101 1.00 85.25 97 GLU A CA 1
ATOM 763 C C . GLU A 1 97 ? 4.688 -13.727 -20.900 1.00 85.25 97 GLU A C 1
ATOM 765 O O . GLU A 1 97 ? 5.770 -13.356 -20.433 1.00 85.25 97 GLU A O 1
ATOM 770 N N . PRO A 1 98 ? 3.733 -12.842 -21.243 1.00 82.62 98 PRO A N 1
ATOM 771 C CA . PRO A 1 98 ? 3.895 -11.416 -21.010 1.00 82.62 98 PRO A CA 1
ATOM 772 C C . PRO A 1 98 ? 3.848 -11.105 -19.512 1.00 82.62 98 PRO A C 1
ATOM 774 O O . PRO A 1 98 ? 3.110 -11.737 -18.754 1.00 82.62 98 PRO A O 1
ATOM 777 N N . LEU A 1 99 ? 4.583 -10.071 -19.098 1.00 84.25 99 LEU A N 1
ATOM 778 C CA . LEU A 1 99 ? 4.430 -9.510 -17.760 1.00 84.25 99 LEU A CA 1
ATOM 779 C C . LEU A 1 99 ? 3.026 -8.915 -17.641 1.00 84.25 99 LEU A C 1
ATOM 781 O O . LEU A 1 99 ? 2.645 -8.016 -18.391 1.00 84.25 99 LEU A O 1
ATOM 785 N N . GLU A 1 100 ? 2.232 -9.453 -16.723 1.00 81.31 100 GLU A N 1
ATOM 786 C CA . GLU A 1 100 ? 0.850 -9.028 -16.586 1.00 81.31 100 GLU A CA 1
ATOM 787 C C . GLU A 1 100 ? 0.750 -7.752 -15.749 1.00 81.31 100 GLU A C 1
ATOM 789 O O . GLU A 1 100 ? 1.268 -7.672 -14.634 1.00 81.31 100 GLU A O 1
ATOM 794 N N . ASN A 1 101 ? -0.002 -6.777 -16.256 1.00 82.19 101 ASN A N 1
ATOM 795 C CA . ASN A 1 101 ? -0.318 -5.580 -15.495 1.00 82.19 101 ASN A CA 1
ATOM 796 C C . ASN A 1 101 ? -1.332 -5.878 -14.374 1.00 82.19 101 ASN A C 1
ATOM 798 O O . ASN A 1 101 ? -2.214 -6.735 -14.510 1.00 82.19 101 ASN A O 1
ATOM 802 N N . ARG A 1 102 ? -1.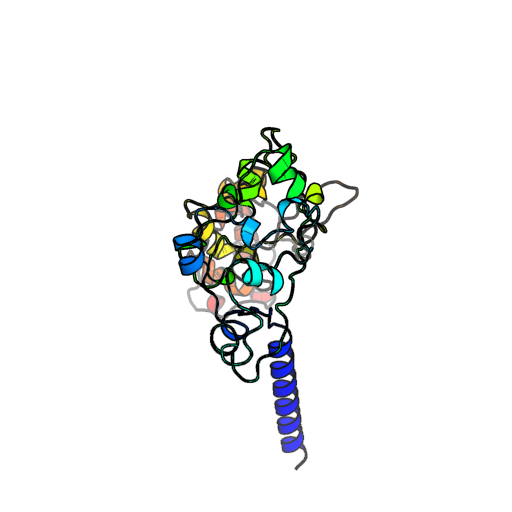228 -5.142 -13.267 1.00 77.75 102 ARG A N 1
ATOM 803 C CA . ARG A 1 102 ? -2.140 -5.240 -12.127 1.00 77.75 102 ARG A CA 1
ATOM 804 C C . ARG A 1 102 ? -3.165 -4.113 -12.173 1.00 77.75 102 ARG A C 1
ATOM 806 O O . ARG A 1 102 ? -2.828 -2.954 -12.367 1.00 77.75 102 ARG A O 1
ATOM 813 N N . ILE A 1 103 ? -4.419 -4.458 -11.898 1.00 81.25 103 ILE A N 1
ATOM 814 C CA . ILE A 1 103 ? -5.479 -3.470 -11.687 1.00 81.25 103 ILE A CA 1
ATOM 815 C C . ILE A 1 103 ? -5.478 -3.070 -10.212 1.00 81.25 103 ILE A C 1
ATOM 817 O O . ILE A 1 103 ? -5.528 -3.931 -9.329 1.00 81.25 103 ILE A O 1
ATOM 821 N N . SER A 1 104 ? -5.419 -1.768 -9.948 1.00 85.88 104 SER A N 1
ATOM 822 C CA . SER A 1 104 ? -5.437 -1.232 -8.588 1.00 85.88 104 SER A CA 1
ATOM 823 C C . SER A 1 104 ? -6.870 -0.956 -8.112 1.00 85.88 104 SER A C 1
ATOM 825 O O . SER A 1 104 ? -7.674 -0.422 -8.880 1.00 85.88 104 SER A O 1
ATOM 827 N N . PRO A 1 105 ? -7.213 -1.252 -6.842 1.00 83.69 105 PRO A N 1
ATOM 828 C CA . PRO A 1 105 ? -8.498 -0.875 -6.250 1.00 83.69 105 PRO A CA 1
ATOM 829 C C . PRO A 1 105 ? -8.576 0.613 -5.856 1.00 83.69 105 PRO A C 1
ATOM 831 O O . PRO A 1 105 ? -9.613 1.064 -5.358 1.00 83.69 105 PRO A O 1
ATOM 834 N N . VAL A 1 106 ? -7.508 1.382 -6.089 1.00 89.25 106 VAL A N 1
ATOM 835 C CA . VAL A 1 106 ? -7.460 2.831 -5.867 1.00 89.25 106 VAL A CA 1
ATOM 836 C C . VAL A 1 106 ? -7.207 3.591 -7.166 1.00 89.25 106 VAL A C 1
ATOM 838 O O . VAL A 1 106 ? -6.660 3.061 -8.130 1.00 89.25 106 VAL A O 1
ATOM 841 N N . ARG A 1 107 ? -7.610 4.855 -7.176 1.00 92.00 107 ARG A N 1
ATOM 842 C CA . ARG A 1 107 ? -7.293 5.885 -8.153 1.00 92.00 107 ARG A CA 1
ATOM 843 C C . ARG A 1 107 ? -6.037 6.587 -7.674 1.00 92.00 107 ARG A C 1
ATOM 845 O O . ARG A 1 107 ? -5.981 7.057 -6.542 1.00 92.00 107 ARG A O 1
ATOM 852 N N . PHE A 1 108 ? -5.050 6.672 -8.548 1.00 93.88 108 PHE A N 1
ATOM 853 C CA . PHE A 1 108 ? -3.850 7.455 -8.310 1.00 93.88 108 PHE A CA 1
ATOM 854 C C . PHE A 1 108 ? -3.308 7.944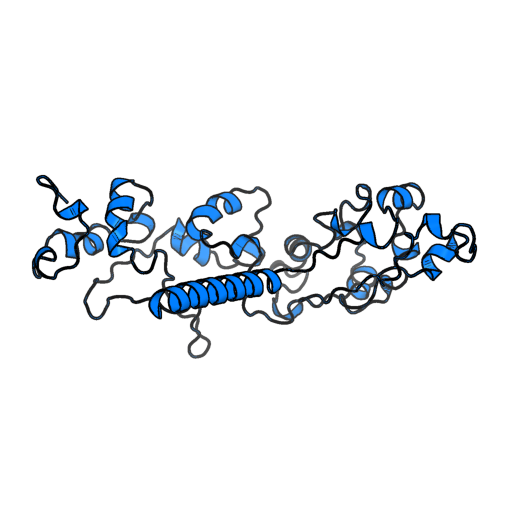 -9.653 1.00 93.88 108 PHE A C 1
ATOM 856 O O . PHE A 1 108 ? -3.432 7.246 -10.660 1.00 93.88 108 PHE A O 1
ATOM 863 N N . ASN A 1 109 ? -2.754 9.154 -9.652 1.00 94.75 109 ASN A N 1
ATOM 864 C CA . ASN A 1 109 ? -2.277 9.859 -10.836 1.00 94.75 109 ASN A CA 1
ATOM 865 C C . ASN A 1 109 ? -0.792 10.192 -10.634 1.00 94.75 109 ASN A C 1
ATOM 867 O O . ASN A 1 109 ? -0.468 11.086 -9.848 1.00 94.75 109 ASN A O 1
ATOM 871 N N . HIS A 1 110 ? 0.105 9.460 -11.301 1.00 95.25 110 HIS A N 1
ATOM 872 C CA . HIS A 1 110 ? 1.551 9.671 -11.172 1.00 95.25 110 HIS A CA 1
ATOM 873 C C . HIS A 1 110 ? 1.963 11.040 -11.708 1.00 95.25 110 HIS A C 1
ATOM 875 O O . HIS A 1 110 ? 2.682 11.769 -11.023 1.00 95.25 110 HIS A O 1
ATOM 881 N N . LYS A 1 111 ? 1.451 11.425 -12.881 1.00 96.25 111 LYS A N 1
ATOM 882 C CA . LYS A 1 111 ? 1.738 12.706 -13.533 1.00 96.25 111 LYS A CA 1
ATOM 883 C C . LYS A 1 111 ? 1.518 13.900 -12.610 1.00 96.25 111 LYS A C 1
ATOM 885 O O . LYS A 1 111 ? 2.397 14.751 -12.490 1.00 96.25 111 LYS A O 1
ATOM 890 N N . PHE A 1 112 ? 0.383 13.943 -11.918 1.00 95.06 112 PHE A N 1
ATOM 891 C CA . PHE A 1 112 ? 0.050 14.997 -10.961 1.00 95.06 112 PHE A CA 1
ATOM 892 C C . PHE A 1 112 ? 1.062 15.058 -9.809 1.00 95.06 112 PHE A C 1
ATOM 894 O O . PHE A 1 112 ? 1.572 16.130 -9.481 1.00 95.06 112 PHE A O 1
ATOM 901 N N . HIS A 1 113 ? 1.398 13.912 -9.212 1.00 94.25 113 HIS A N 1
ATOM 902 C CA . HIS A 1 113 ? 2.317 13.875 -8.072 1.00 94.25 113 HIS A CA 1
ATOM 903 C C . HIS A 1 113 ? 3.752 14.245 -8.465 1.00 94.25 113 HIS A C 1
ATOM 905 O O . HIS A 1 113 ? 4.420 14.971 -7.729 1.00 94.25 113 HIS A O 1
ATOM 911 N N . LEU A 1 114 ? 4.211 13.802 -9.634 1.00 93.75 114 LEU A N 1
ATOM 912 C CA . LEU A 1 114 ? 5.556 14.088 -10.128 1.00 93.75 114 LEU A CA 1
ATOM 913 C C . LEU A 1 114 ? 5.683 15.534 -10.627 1.00 93.75 114 LEU A C 1
ATOM 915 O O . LEU A 1 114 ? 6.597 16.248 -10.222 1.00 93.75 114 LEU A O 1
ATOM 919 N N . SER A 1 115 ? 4.747 15.988 -11.463 1.00 92.31 115 SER A N 1
ATOM 920 C CA . SER A 1 115 ? 4.860 17.272 -12.168 1.00 92.31 115 SER A CA 1
ATOM 921 C C . SER A 1 115 ? 4.303 18.460 -11.386 1.00 92.31 115 SER A C 1
ATOM 923 O O . SER A 1 115 ? 4.870 19.549 -11.443 1.00 92.31 115 SER A O 1
ATOM 925 N N . GLU A 1 116 ? 3.193 18.286 -10.661 1.00 92.50 116 GLU A N 1
ATOM 926 C CA . GLU A 1 116 ? 2.524 19.396 -9.959 1.00 92.50 116 GLU A CA 1
ATOM 927 C C . GLU A 1 116 ? 2.881 19.450 -8.473 1.00 92.50 116 GLU A C 1
ATOM 929 O O . GLU A 1 116 ? 2.996 20.536 -7.907 1.00 92.50 116 GLU A O 1
ATOM 934 N N . GLN A 1 117 ? 3.079 18.289 -7.841 1.00 91.94 117 GLN A N 1
ATOM 935 C CA . GLN A 1 117 ? 3.417 18.193 -6.414 1.00 91.94 117 GLN A CA 1
ATOM 936 C C . GLN A 1 117 ? 4.918 18.015 -6.149 1.00 91.94 117 GLN A C 1
ATOM 938 O O . GLN A 1 117 ? 5.326 17.967 -4.986 1.00 91.94 117 GLN A O 1
ATOM 943 N N . ASN A 1 118 ? 5.732 17.948 -7.211 1.00 92.00 118 ASN A N 1
ATOM 944 C CA . ASN A 1 118 ? 7.192 17.841 -7.158 1.00 92.00 118 ASN A CA 1
ATOM 945 C C . ASN A 1 118 ? 7.673 16.699 -6.241 1.00 92.00 118 ASN A C 1
ATOM 947 O O . ASN A 1 118 ? 8.612 16.866 -5.456 1.00 92.00 118 ASN A O 1
ATOM 951 N N . LYS A 1 119 ? 6.972 15.561 -6.296 1.00 92.88 119 LYS A N 1
ATOM 952 C CA . LYS A 1 119 ? 7.353 14.324 -5.609 1.00 92.88 119 LYS A CA 1
ATOM 953 C C . LYS A 1 119 ? 8.356 13.542 -6.443 1.00 92.88 119 LYS A C 1
ATOM 955 O O . LYS A 1 119 ? 8.414 13.680 -7.662 1.00 92.88 119 LYS A O 1
ATOM 960 N N . THR A 1 120 ? 9.127 12.701 -5.773 1.00 92.38 120 THR A N 1
ATOM 961 C CA . THR A 1 120 ? 10.093 11.788 -6.385 1.00 92.38 120 THR A CA 1
ATOM 962 C C . THR A 1 120 ? 9.621 10.341 -6.259 1.00 92.38 120 THR A C 1
ATOM 964 O O . THR A 1 120 ? 8.801 10.012 -5.401 1.00 92.38 120 THR A O 1
ATOM 967 N N . CYS A 1 121 ? 10.153 9.446 -7.096 1.00 91.56 121 CYS A N 1
ATOM 968 C CA . CYS A 1 121 ? 9.795 8.025 -7.073 1.00 91.56 121 CYS A CA 1
ATOM 969 C C . CYS A 1 121 ? 10.038 7.391 -5.695 1.00 91.56 121 CYS A C 1
ATOM 971 O O . CYS A 1 121 ? 9.234 6.586 -5.225 1.00 91.56 121 CYS A O 1
ATOM 973 N N . THR A 1 122 ? 11.134 7.777 -5.036 1.00 90.56 122 THR A N 1
ATOM 974 C CA . THR A 1 122 ? 11.593 7.206 -3.763 1.00 90.56 122 THR A CA 1
ATOM 975 C C . THR A 1 122 ? 10.879 7.769 -2.538 1.00 90.56 122 THR A C 1
ATOM 977 O O . THR A 1 122 ? 10.967 7.171 -1.461 1.00 90.56 122 THR A O 1
ATOM 980 N N . ASP A 1 123 ? 10.109 8.852 -2.695 1.00 91.00 123 ASP A N 1
ATOM 981 C CA . ASP A 1 123 ? 9.213 9.334 -1.640 1.00 91.00 123 ASP A CA 1
ATOM 982 C C . ASP A 1 123 ? 8.168 8.262 -1.296 1.00 91.00 123 ASP A C 1
ATOM 984 O O . ASP A 1 123 ? 7.851 8.061 -0.120 1.00 91.00 123 ASP A O 1
ATOM 988 N N . CYS A 1 124 ? 7.701 7.518 -2.309 1.00 91.44 124 CYS A N 1
ATOM 989 C CA . CYS A 1 124 ? 6.719 6.447 -2.151 1.00 91.44 124 CYS A CA 1
ATOM 990 C C . CYS A 1 124 ? 7.324 5.040 -2.293 1.00 91.44 124 CYS A C 1
ATOM 992 O O . CYS A 1 124 ? 7.102 4.187 -1.434 1.00 91.44 124 CYS A O 1
ATOM 994 N N . HIS A 1 125 ? 8.110 4.784 -3.343 1.00 91.44 125 HIS A N 1
ATOM 995 C CA . HIS A 1 125 ? 8.672 3.463 -3.637 1.00 91.44 125 HIS A CA 1
ATOM 996 C C . HIS A 1 125 ? 10.065 3.297 -3.026 1.00 91.44 125 HIS A C 1
ATOM 998 O O . HIS A 1 125 ? 11.071 3.757 -3.566 1.00 91.44 125 HIS A O 1
ATOM 1004 N N . LYS A 1 126 ? 10.141 2.599 -1.892 1.00 89.00 126 LYS A N 1
ATOM 1005 C CA . LYS A 1 126 ? 11.386 2.447 -1.119 1.00 89.00 126 LYS A CA 1
ATOM 1006 C C . LYS A 1 126 ? 11.992 1.051 -1.278 1.00 89.00 126 LYS A C 1
ATOM 1008 O O . LYS A 1 126 ? 11.282 0.052 -1.371 1.00 89.00 126 LYS A O 1
ATOM 1013 N N . GLY A 1 127 ? 13.323 0.964 -1.249 1.00 89.94 127 GLY A N 1
ATOM 1014 C CA . GLY A 1 127 ? 14.055 -0.308 -1.153 1.00 89.94 127 GLY A CA 1
ATOM 1015 C C . GLY A 1 127 ? 14.227 -1.093 -2.457 1.00 89.94 127 GLY A C 1
ATOM 1016 O O . GLY A 1 127 ? 14.661 -2.244 -2.401 1.00 89.94 127 GLY A O 1
ATOM 1017 N N . LEU A 1 128 ? 13.906 -0.502 -3.615 1.00 90.75 128 LEU A N 1
ATOM 1018 C CA . LEU A 1 128 ? 14.123 -1.135 -4.925 1.00 90.75 128 LEU A CA 1
ATOM 1019 C C . LEU A 1 128 ? 15.617 -1.326 -5.250 1.00 90.75 128 LEU A C 1
ATOM 1021 O O . LEU A 1 128 ? 15.978 -2.256 -5.961 1.00 90.75 128 LEU A O 1
ATOM 1025 N N . ASP A 1 129 ? 16.493 -0.525 -4.644 1.00 90.12 129 ASP A N 1
ATOM 1026 C CA . ASP A 1 129 ? 17.957 -0.621 -4.725 1.00 90.12 129 ASP A CA 1
ATOM 1027 C C . ASP A 1 129 ? 18.532 -1.907 -4.102 1.00 90.12 129 ASP A C 1
ATOM 1029 O O . ASP A 1 129 ? 19.692 -2.256 -4.325 1.00 90.12 129 ASP A O 1
ATOM 1033 N N . LYS A 1 130 ? 17.735 -2.634 -3.310 1.00 91.06 130 LYS A N 1
ATOM 1034 C CA . LYS A 1 130 ? 18.187 -3.799 -2.528 1.00 91.06 130 LYS A CA 1
ATOM 1035 C C . LYS A 1 130 ? 17.639 -5.125 -3.030 1.00 91.06 130 LYS A C 1
ATOM 1037 O O . LYS A 1 130 ? 18.037 -6.167 -2.507 1.00 91.06 130 LYS A O 1
ATOM 1042 N N . VAL A 1 131 ? 16.743 -5.094 -4.008 1.00 92.25 131 VAL A N 1
ATOM 1043 C CA . VAL A 1 131 ? 16.020 -6.270 -4.495 1.00 92.25 131 VAL A CA 1
ATOM 1044 C C . VAL A 1 131 ? 16.265 -6.482 -5.977 1.00 92.25 131 VAL A C 1
ATOM 1046 O O . VAL A 1 131 ? 16.526 -5.541 -6.720 1.00 92.25 131 VAL A O 1
ATOM 1049 N N . ASP A 1 132 ? 16.170 -7.727 -6.420 1.00 92.81 132 ASP A N 1
ATOM 1050 C CA . ASP A 1 132 ? 16.244 -8.022 -7.847 1.00 92.81 132 ASP A CA 1
ATOM 1051 C C . ASP A 1 132 ? 14.876 -7.754 -8.491 1.00 92.81 132 ASP A C 1
ATOM 1053 O O . ASP A 1 132 ? 14.752 -7.009 -9.466 1.00 92.81 132 ASP A O 1
ATOM 1057 N N . TYR A 1 133 ? 13.816 -8.261 -7.865 1.00 90.94 133 TYR A N 1
ATOM 1058 C CA . TYR A 1 133 ? 12.450 -8.147 -8.361 1.00 90.94 133 TYR A CA 1
ATOM 1059 C C . TYR A 1 133 ? 11.627 -7.224 -7.470 1.00 90.94 133 TYR A C 1
ATOM 1061 O O . TYR A 1 133 ? 11.679 -7.317 -6.246 1.00 90.94 133 TYR A O 1
ATOM 1069 N N . SER A 1 134 ? 10.826 -6.354 -8.086 1.00 89.19 134 SER A N 1
ATOM 1070 C CA . SER A 1 134 ? 10.063 -5.315 -7.385 1.00 89.19 134 SER A CA 1
ATOM 1071 C C . SER A 1 134 ? 9.139 -5.891 -6.303 1.00 89.19 134 SER A C 1
ATOM 1073 O O . SER A 1 134 ? 9.122 -5.387 -5.187 1.00 89.19 134 SER A O 1
ATOM 1075 N N . MET A 1 135 ? 8.488 -7.028 -6.574 1.00 86.44 135 MET A N 1
ATOM 1076 C CA . MET A 1 135 ? 7.631 -7.770 -5.631 1.00 86.44 135 MET A CA 1
ATOM 1077 C C . MET A 1 135 ? 8.338 -8.241 -4.348 1.00 86.44 135 MET A C 1
ATOM 1079 O O . MET A 1 135 ? 7.674 -8.620 -3.387 1.00 86.44 135 MET A O 1
ATOM 1083 N N . GLN A 1 136 ? 9.673 -8.243 -4.316 1.00 89.31 136 GLN A N 1
ATOM 1084 C CA . GLN A 1 136 ? 10.450 -8.569 -3.117 1.00 89.31 136 GLN A CA 1
ATOM 1085 C C . GLN A 1 136 ? 10.579 -7.370 -2.167 1.00 89.31 136 GLN A C 1
ATOM 1087 O O . GLN A 1 136 ? 10.929 -7.559 -1.002 1.00 89.31 136 GLN A O 1
ATOM 1092 N N . SER A 1 137 ? 10.325 -6.143 -2.640 1.00 87.94 137 SER A N 1
ATOM 1093 C CA . SER A 1 137 ? 10.282 -4.970 -1.772 1.00 87.94 1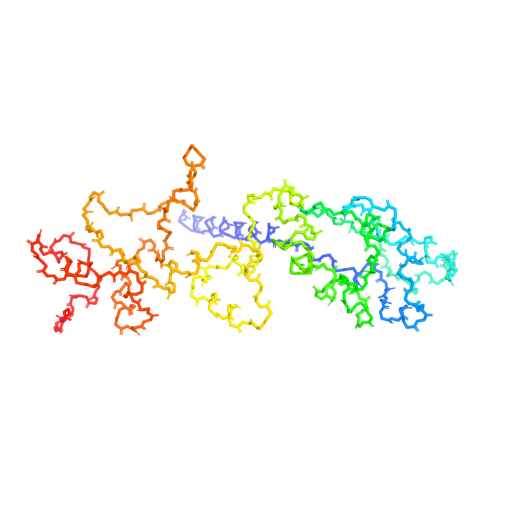37 SER A CA 1
ATOM 1094 C C . SER A 1 137 ? 8.907 -4.868 -1.109 1.00 87.94 137 SER A C 1
ATOM 1096 O O . SER A 1 137 ? 7.899 -4.822 -1.816 1.00 87.94 137 SER A O 1
ATOM 1098 N N . PRO A 1 138 ? 8.831 -4.742 0.228 1.00 79.69 138 PRO A N 1
ATOM 1099 C CA . PRO A 1 138 ? 7.558 -4.533 0.915 1.00 79.69 138 PRO A CA 1
ATOM 1100 C C . PRO A 1 138 ? 6.898 -3.197 0.541 1.00 79.69 138 PRO A C 1
ATOM 1102 O O . PRO A 1 138 ? 5.691 -3.060 0.692 1.00 79.69 138 PRO A O 1
ATOM 1105 N N . ASN A 1 139 ? 7.671 -2.237 0.016 1.00 83.44 139 ASN A N 1
ATOM 1106 C CA . ASN A 1 139 ? 7.204 -0.894 -0.337 1.00 83.44 139 ASN A CA 1
ATOM 1107 C C . ASN A 1 139 ? 7.076 -0.685 -1.852 1.00 83.44 139 ASN A C 1
ATOM 1109 O O . ASN A 1 139 ? 6.989 0.453 -2.314 1.00 83.44 139 ASN A O 1
ATOM 1113 N N . VAL A 1 140 ? 7.101 -1.758 -2.652 1.00 85.38 140 VAL A N 1
ATOM 1114 C CA . VAL A 1 140 ? 6.789 -1.642 -4.085 1.00 85.38 140 VAL A CA 1
ATOM 1115 C C . VAL A 1 140 ? 5.367 -1.130 -4.288 1.00 85.38 140 VAL A C 1
ATOM 1117 O O . VAL A 1 140 ? 5.129 -0.307 -5.166 1.00 85.38 140 VAL A O 1
ATOM 1120 N N . PHE A 1 141 ? 4.451 -1.558 -3.421 1.00 86.81 141 PHE A N 1
ATOM 1121 C CA . PHE A 1 141 ? 3.125 -0.985 -3.284 1.00 86.81 141 PHE A CA 1
ATOM 1122 C C . PHE A 1 141 ? 3.127 -0.142 -2.014 1.00 86.81 141 PHE A C 1
ATOM 1124 O O . PHE A 1 141 ? 3.184 -0.719 -0.927 1.00 86.81 141 PHE A O 1
ATOM 1131 N N . PRO A 1 142 ? 3.106 1.196 -2.131 1.00 87.75 142 PRO A N 1
ATOM 1132 C CA . PRO A 1 142 ? 3.031 2.060 -0.967 1.00 87.75 142 PRO A CA 1
ATOM 1133 C C . PRO A 1 142 ? 1.820 1.681 -0.115 1.00 87.75 142 PRO A C 1
ATOM 1135 O O . PRO A 1 142 ? 0.708 1.535 -0.631 1.00 87.75 142 PRO A O 1
ATOM 1138 N N . ALA A 1 143 ? 2.051 1.486 1.180 1.00 84.88 143 ALA A N 1
ATOM 1139 C CA . ALA A 1 143 ? 0.967 1.331 2.130 1.00 84.88 143 ALA A CA 1
ATOM 1140 C C . ALA A 1 143 ? 0.254 2.682 2.333 1.00 84.88 143 ALA A C 1
ATOM 1142 O O . ALA A 1 143 ? 0.718 3.740 1.901 1.00 84.88 143 ALA A O 1
ATOM 1143 N N . MET A 1 144 ? -0.939 2.636 2.930 1.00 85.12 144 MET A N 1
ATOM 1144 C CA . MET A 1 144 ? -1.801 3.816 3.052 1.00 85.12 144 MET A CA 1
ATOM 1145 C C . MET A 1 144 ? -1.183 4.918 3.933 1.00 85.12 144 MET A C 1
ATOM 1147 O O . MET A 1 144 ? -1.493 6.094 3.765 1.00 85.12 144 MET A O 1
ATOM 1151 N N . ASP A 1 145 ? -0.281 4.546 4.838 1.00 82.88 145 ASP A N 1
ATOM 1152 C CA . ASP A 1 145 ? 0.513 5.449 5.674 1.00 82.88 145 ASP A CA 1
ATOM 1153 C C . ASP A 1 145 ? 1.360 6.426 4.843 1.00 82.88 145 ASP A C 1
ATOM 1155 O O . ASP A 1 145 ? 1.358 7.621 5.123 1.00 82.88 145 ASP A O 1
ATOM 1159 N N . VAL A 1 146 ? 1.984 5.955 3.759 1.00 88.06 146 VAL A N 1
ATOM 1160 C CA . VAL A 1 146 ? 2.755 6.797 2.828 1.00 88.06 146 VAL A CA 1
ATOM 1161 C C . VAL A 1 146 ? 1.867 7.868 2.195 1.00 88.06 146 VAL A C 1
ATOM 1163 O O . VAL A 1 146 ? 2.289 9.005 1.992 1.00 88.06 146 VAL A O 1
ATOM 1166 N N . CYS A 1 147 ? 0.616 7.525 1.878 1.00 88.69 147 CYS A N 1
ATOM 1167 C CA . CYS A 1 147 ? -0.352 8.499 1.386 1.00 88.69 147 CYS A CA 1
ATOM 1168 C C . CYS A 1 147 ? -0.747 9.480 2.502 1.00 88.69 147 CYS A C 1
ATOM 1170 O O . CYS A 1 147 ? -0.812 10.688 2.263 1.00 88.69 147 CYS A O 1
ATOM 1172 N N . ALA A 1 148 ? -0.970 8.970 3.717 1.00 85.75 148 ALA A N 1
ATOM 1173 C CA . ALA A 1 148 ? -1.396 9.734 4.888 1.00 85.75 148 ALA A CA 1
ATOM 1174 C C . ALA A 1 148 ? -0.351 10.744 5.395 1.00 85.75 148 ALA A C 1
ATOM 1176 O O . ALA A 1 148 ? -0.724 11.727 6.039 1.00 85.75 148 ALA A O 1
ATOM 1177 N N . ASP A 1 149 ? 0.927 10.584 5.037 1.00 85.44 149 ASP A N 1
ATOM 1178 C CA . ASP A 1 149 ? 1.967 11.596 5.283 1.00 85.44 149 ASP A CA 1
ATOM 1179 C C . ASP A 1 149 ? 1.573 12.977 4.720 1.00 85.44 149 ASP A C 1
ATOM 1181 O O . ASP A 1 149 ? 1.944 14.014 5.274 1.00 85.44 149 ASP A O 1
ATOM 1185 N N . CYS A 1 150 ? 0.791 13.005 3.632 1.00 88.69 150 CYS A N 1
ATOM 1186 C CA . CYS A 1 150 ? 0.266 14.233 3.020 1.00 88.69 150 CYS A CA 1
ATOM 1187 C C . CYS A 1 150 ? -1.276 14.314 3.015 1.00 88.69 150 CYS A C 1
ATOM 1189 O O . CYS A 1 150 ? -1.830 15.408 3.143 1.00 88.69 150 CYS A O 1
ATOM 1191 N N . HIS A 1 151 ? -1.972 13.185 2.856 1.00 87.50 151 HIS A N 1
ATOM 1192 C CA . HIS A 1 151 ? -3.435 13.076 2.800 1.00 87.50 151 HIS A CA 1
ATOM 1193 C C . HIS A 1 151 ? -4.015 12.807 4.189 1.00 87.50 151 HIS A C 1
ATOM 1195 O O . HIS A 1 151 ? -4.387 11.685 4.520 1.00 87.50 151 HIS A O 1
ATOM 1201 N N . ASN A 1 152 ? -4.058 13.852 5.007 1.00 80.69 152 ASN A N 1
ATOM 1202 C CA . ASN A 1 152 ? -4.579 13.802 6.367 1.00 80.69 152 ASN A CA 1
ATOM 1203 C C . ASN A 1 152 ? -5.380 15.071 6.695 1.00 80.69 152 ASN A C 1
ATOM 1205 O O . ASN A 1 152 ? -5.371 16.062 5.952 1.00 80.69 152 ASN A O 1
ATOM 1209 N N . SER A 1 153 ? -5.998 15.086 7.873 1.00 71.25 153 SER A N 1
ATOM 1210 C CA . SER A 1 153 ? -6.904 16.155 8.307 1.00 71.25 153 SER A CA 1
ATOM 1211 C C . SER A 1 153 ? -6.236 17.526 8.520 1.00 71.25 153 SER A C 1
ATOM 1213 O O . SER A 1 153 ? -6.916 18.512 8.826 1.00 71.25 153 SER A O 1
ATOM 1215 N N . SER A 1 154 ? -4.912 17.643 8.333 1.00 68.31 154 SER A N 1
ATOM 1216 C CA . SER A 1 154 ? -4.172 18.914 8.400 1.00 68.31 154 SER A CA 1
ATOM 1217 C C . SER A 1 154 ? -4.324 19.808 7.153 1.00 68.31 154 SER A C 1
ATOM 1219 O O . SER A 1 154 ? -3.809 20.928 7.138 1.00 68.31 154 SER A O 1
ATOM 1221 N N . LYS A 1 155 ? -5.134 19.385 6.165 1.00 59.44 155 LYS A N 1
ATOM 1222 C CA . LYS A 1 155 ? -5.575 20.133 4.963 1.00 59.44 155 LYS A CA 1
ATOM 1223 C C . LYS A 1 155 ? -4.545 20.320 3.839 1.00 59.44 155 LYS A C 1
ATOM 1225 O O . LYS A 1 155 ? -4.799 21.122 2.941 1.00 59.44 155 LYS A O 1
ATOM 1230 N N . THR A 1 156 ? -3.411 19.615 3.841 1.00 74.69 156 THR A N 1
ATOM 1231 C CA . THR A 1 156 ? -2.455 19.667 2.712 1.00 74.69 156 THR A CA 1
ATOM 1232 C C . THR A 1 156 ? -2.994 18.956 1.469 1.00 74.69 156 THR A C 1
ATOM 1234 O O . THR A 1 156 ? -2.825 19.455 0.359 1.00 74.69 156 THR A O 1
ATOM 1237 N N . ALA A 1 157 ? -3.701 17.844 1.652 1.00 80.50 157 ALA A N 1
ATOM 1238 C CA . ALA A 1 157 ? -4.430 17.144 0.605 1.00 80.50 157 ALA A CA 1
ATOM 1239 C C . ALA A 1 157 ? -5.706 16.521 1.189 1.00 80.50 157 ALA A C 1
ATOM 1241 O O . ALA A 1 157 ? -5.849 16.420 2.406 1.00 80.50 157 ALA A O 1
ATOM 1242 N N . THR A 1 158 ? -6.663 16.159 0.332 1.00 83.44 158 THR A N 1
ATOM 1243 C CA . THR A 1 158 ? -7.925 15.553 0.785 1.00 83.44 158 THR A CA 1
ATOM 1244 C C . THR A 1 158 ? -7.690 14.168 1.384 1.00 83.44 158 THR A C 1
ATOM 1246 O O . THR A 1 158 ? -6.971 13.360 0.806 1.00 83.44 158 THR A O 1
ATOM 1249 N N . ASP A 1 159 ? -8.326 13.892 2.513 1.00 81.56 159 ASP A N 1
ATOM 1250 C CA . ASP A 1 159 ? -8.382 12.597 3.200 1.00 81.56 159 ASP A CA 1
ATOM 1251 C C . ASP A 1 159 ? -9.702 11.847 2.923 1.00 81.56 159 ASP A C 1
ATOM 1253 O O . ASP A 1 159 ? -9.974 10.796 3.499 1.00 81.56 159 ASP A O 1
ATOM 1257 N N . ALA A 1 160 ? -10.528 12.353 1.999 1.00 84.75 160 ALA A N 1
ATOM 1258 C CA . ALA A 1 160 ? -11.788 11.718 1.644 1.00 84.75 160 ALA A CA 1
ATOM 1259 C C . ALA A 1 160 ? -11.535 10.352 0.988 1.00 84.75 160 ALA A C 1
ATOM 1261 O O . ALA A 1 160 ? -10.886 10.252 -0.055 1.00 84.75 160 ALA A O 1
ATOM 1262 N N . CYS A 1 161 ? -12.075 9.286 1.584 1.00 84.81 161 CYS A N 1
ATOM 1263 C CA . CYS A 1 161 ? -11.784 7.915 1.164 1.00 84.81 161 CYS A CA 1
ATOM 1264 C C . CYS A 1 161 ? -12.161 7.654 -0.305 1.00 84.81 161 CYS A C 1
ATOM 1266 O O . CYS A 1 161 ? -11.466 6.926 -1.008 1.00 84.81 161 CYS A O 1
ATOM 1268 N N . ASP A 1 162 ? -13.250 8.253 -0.785 1.00 86.75 162 ASP A N 1
ATOM 1269 C CA . ASP A 1 162 ? -13.760 8.109 -2.152 1.00 86.75 162 ASP A CA 1
ATOM 1270 C C . ASP A 1 162 ? -12.949 8.883 -3.204 1.00 86.75 162 ASP A C 1
ATOM 1272 O O . ASP A 1 162 ? -13.061 8.585 -4.397 1.00 86.75 162 ASP A O 1
ATOM 1276 N N . ALA A 1 163 ? -12.084 9.813 -2.783 1.00 87.81 163 ALA A N 1
ATOM 1277 C CA . ALA A 1 163 ? -11.141 10.478 -3.679 1.00 87.81 163 ALA A CA 1
ATOM 1278 C C . ALA A 1 163 ? -10.148 9.470 -4.279 1.00 87.81 163 ALA A C 1
ATOM 1280 O O . ALA A 1 163 ? -9.854 9.520 -5.475 1.00 87.81 163 ALA A O 1
ATOM 1281 N N . CYS A 1 164 ? -9.700 8.507 -3.469 1.00 89.00 164 CYS A N 1
ATOM 1282 C CA . CYS A 1 164 ? -8.752 7.478 -3.886 1.00 89.00 164 CYS A CA 1
ATOM 1283 C C . CYS A 1 164 ? -9.444 6.132 -4.125 1.00 89.00 164 CYS A C 1
ATOM 1285 O O . CYS A 1 164 ? -9.224 5.504 -5.151 1.00 89.00 164 CYS A O 1
ATOM 1287 N N . HIS A 1 165 ? -10.320 5.653 -3.250 1.00 88.06 165 HIS A N 1
ATOM 1288 C CA . HIS A 1 165 ? -10.881 4.309 -3.390 1.00 88.06 165 HIS A CA 1
ATOM 1289 C C . HIS A 1 165 ? -12.024 4.244 -4.413 1.00 88.06 165 HIS A C 1
ATOM 1291 O O . HIS A 1 165 ? -12.969 5.037 -4.372 1.00 88.06 165 HIS A O 1
ATOM 1297 N N . TYR A 1 166 ? -11.989 3.252 -5.316 1.00 84.94 166 TYR A N 1
ATOM 1298 C CA . TYR A 1 166 ? -13.117 2.994 -6.228 1.00 84.94 166 TYR A CA 1
ATOM 1299 C C . TYR A 1 166 ? -14.392 2.588 -5.475 1.00 84.94 166 TYR A C 1
ATOM 1301 O O . TYR A 1 166 ? -15.492 2.896 -5.931 1.00 84.94 166 TYR A O 1
ATOM 1309 N N . SER A 1 167 ? -14.234 1.930 -4.325 1.00 83.00 167 SER A N 1
ATOM 1310 C CA . SER A 1 167 ? -15.295 1.537 -3.399 1.00 83.00 167 SER A CA 1
ATOM 1311 C C . SER A 1 167 ? -14.818 1.747 -1.967 1.00 83.00 167 SER A C 1
ATOM 1313 O O . SER A 1 167 ? -13.704 1.355 -1.634 1.00 83.00 167 SER A O 1
ATOM 1315 N N . THR A 1 168 ? -15.669 2.321 -1.121 1.00 77.56 168 THR A N 1
ATOM 1316 C CA . THR A 1 168 ? -15.418 2.496 0.320 1.00 77.56 168 THR A CA 1
ATOM 1317 C C . THR A 1 168 ? -16.077 1.415 1.178 1.00 77.56 168 THR A C 1
ATOM 1319 O O . THR A 1 168 ? -15.991 1.444 2.404 1.00 77.56 168 THR A O 1
ATOM 1322 N N . VAL A 1 169 ? -16.736 0.445 0.542 1.00 72.00 169 VAL A N 1
ATOM 1323 C CA . VAL A 1 169 ? -17.300 -0.731 1.209 1.00 72.00 169 VAL A CA 1
ATOM 1324 C C . VAL A 1 169 ? -16.180 -1.743 1.461 1.00 72.00 169 VAL A C 1
ATOM 1326 O O . VAL A 1 169 ? -15.372 -1.987 0.567 1.00 72.00 169 VAL A O 1
ATOM 1329 N N . ASP A 1 170 ? -16.150 -2.322 2.663 1.00 69.00 170 ASP A N 1
ATOM 1330 C CA . ASP A 1 170 ? -15.210 -3.373 3.082 1.00 69.00 170 ASP A CA 1
ATOM 1331 C C . ASP A 1 170 ? -13.717 -3.006 2.956 1.00 69.00 170 ASP A C 1
ATOM 1333 O O . ASP A 1 170 ? -12.880 -3.844 2.606 1.00 69.00 170 ASP A O 1
ATOM 1337 N N . LEU A 1 171 ? -13.361 -1.757 3.281 1.00 75.69 171 LEU A N 1
ATOM 1338 C CA . LEU A 1 171 ? -11.969 -1.306 3.395 1.00 75.69 171 LEU A CA 1
ATOM 1339 C C . LEU A 1 171 ? -11.292 -1.893 4.646 1.00 75.69 171 LEU A C 1
ATOM 1341 O O . LEU A 1 171 ? -11.049 -1.202 5.632 1.00 75.69 171 LEU A O 1
ATOM 1345 N N . PHE A 1 172 ? -10.986 -3.187 4.596 1.00 73.25 172 PHE A N 1
ATOM 1346 C CA . PHE A 1 172 ? -10.222 -3.886 5.625 1.00 73.25 172 PHE A CA 1
ATOM 1347 C C . PHE A 1 172 ? -8.807 -4.179 5.118 1.00 73.25 172 PHE A C 1
ATOM 1349 O O . PHE A 1 172 ? -8.665 -4.876 4.105 1.00 73.25 172 PHE A O 1
ATOM 1356 N N . PRO A 1 173 ? -7.755 -3.705 5.812 1.00 75.19 173 PRO A N 1
ATOM 1357 C CA . PRO A 1 173 ? -6.397 -4.177 5.574 1.00 75.19 173 PRO A CA 1
ATOM 1358 C C . PRO A 1 173 ? -6.311 -5.697 5.761 1.00 75.19 173 PRO A C 1
ATOM 1360 O O . PRO A 1 173 ? -7.076 -6.271 6.536 1.00 75.19 173 PRO A O 1
ATOM 1363 N N . GLU A 1 174 ? -5.339 -6.355 5.127 1.00 75.38 174 GLU A N 1
ATOM 1364 C CA . GLU A 1 174 ? -5.136 -7.805 5.301 1.00 75.38 174 GLU A CA 1
ATOM 1365 C C . GLU A 1 174 ? -4.939 -8.201 6.771 1.00 75.38 174 GLU A C 1
ATOM 1367 O O . GLU A 1 174 ? -5.448 -9.226 7.218 1.00 75.38 174 GLU A O 1
ATOM 1372 N N . SER A 1 175 ? -4.306 -7.334 7.567 1.00 74.81 175 SER A N 1
ATOM 1373 C CA . SER A 1 175 ? -4.147 -7.532 9.012 1.00 74.81 175 SER A CA 1
ATOM 1374 C C . SER A 1 175 ? -5.471 -7.624 9.785 1.00 74.81 175 SER A C 1
ATOM 1376 O O . SER A 1 175 ? -5.488 -8.182 10.877 1.00 74.81 175 SER A O 1
ATOM 1378 N N . HIS A 1 176 ? -6.573 -7.107 9.233 1.00 75.94 176 HIS A N 1
ATOM 1379 C CA . HIS A 1 176 ? -7.907 -7.123 9.844 1.00 75.94 176 HIS A CA 1
ATOM 1380 C C . HIS A 1 176 ? -8.759 -8.314 9.385 1.00 75.94 176 HIS A C 1
ATOM 1382 O O . HIS A 1 176 ? -9.803 -8.588 9.972 1.00 75.94 176 HIS A O 1
ATOM 1388 N N . LYS A 1 177 ? -8.320 -9.053 8.358 1.00 78.19 177 LYS A N 1
ATOM 1389 C CA . LYS A 1 177 ? -9.034 -10.213 7.798 1.00 78.19 177 LYS A CA 1
ATOM 1390 C C . LYS A 1 177 ? -8.642 -11.526 8.483 1.00 78.19 177 LYS A C 1
ATOM 1392 O O . LYS A 1 177 ? -8.626 -12.585 7.859 1.00 78.19 177 LYS A O 1
ATOM 1397 N N . VAL A 1 178 ? -8.326 -11.466 9.774 1.00 75.38 178 VAL A N 1
ATOM 1398 C CA . VAL A 1 178 ? -7.980 -12.636 10.591 1.00 75.38 178 VAL A CA 1
ATOM 1399 C C . VAL A 1 178 ? -9.119 -12.966 11.547 1.00 75.38 178 VAL A C 1
ATOM 1401 O O . VAL A 1 178 ? -9.786 -12.081 12.079 1.00 75.38 178 VAL A O 1
ATOM 1404 N N . ALA A 1 179 ? -9.365 -14.259 11.756 1.00 74.88 179 ALA A N 1
ATOM 1405 C CA . ALA A 1 179 ? -10.518 -14.726 12.526 1.00 74.88 179 ALA A CA 1
ATOM 1406 C C . ALA A 1 179 ? -10.474 -14.309 14.007 1.00 74.88 179 ALA A C 1
ATOM 1408 O O . ALA A 1 179 ? -11.516 -14.198 14.643 1.00 74.88 179 ALA A O 1
ATOM 1409 N N . ASP A 1 180 ? -9.280 -14.082 14.549 1.00 71.19 180 ASP A N 1
ATOM 1410 C CA . ASP A 1 180 ? -9.028 -13.788 15.958 1.00 71.19 180 ASP A CA 1
ATOM 1411 C C . ASP A 1 180 ? -8.616 -12.328 16.205 1.00 71.19 180 ASP A C 1
ATOM 1413 O O . ASP A 1 180 ? -8.096 -12.030 17.285 1.00 71.19 180 ASP A O 1
ATOM 1417 N N . PHE A 1 181 ? -8.857 -11.426 15.238 1.00 76.94 181 PHE A N 1
ATOM 1418 C CA . PHE A 1 181 ? -8.418 -10.022 15.281 1.00 76.94 181 PHE A CA 1
ATOM 1419 C C . PHE A 1 181 ? -8.766 -9.344 16.608 1.00 76.94 181 PHE A C 1
ATOM 1421 O O . PHE A 1 181 ? -7.951 -8.637 17.189 1.00 76.94 181 PHE A O 1
ATOM 1428 N N . GLU A 1 182 ? -9.944 -9.626 17.161 1.00 70.38 182 GLU A N 1
ATOM 1429 C CA . GLU A 1 182 ? -10.357 -9.118 18.469 1.00 70.38 182 GLU A CA 1
ATOM 1430 C C . GLU A 1 182 ? -9.321 -9.386 19.575 1.00 70.38 182 GLU A C 1
ATOM 1432 O O . GLU A 1 182 ? -9.007 -8.505 20.371 1.00 70.38 182 GLU A O 1
ATOM 1437 N N . THR A 1 183 ? -8.736 -10.579 19.607 1.00 70.75 183 THR A N 1
ATOM 1438 C CA . THR A 1 183 ? -7.773 -10.976 20.643 1.00 70.75 183 THR A CA 1
ATOM 1439 C C . THR A 1 183 ? -6.321 -10.669 20.272 1.00 70.75 183 THR A C 1
ATOM 1441 O O . THR A 1 183 ? -5.468 -10.554 21.165 1.00 70.75 183 THR A O 1
ATOM 1444 N N . SER A 1 184 ? -6.035 -10.526 18.974 1.00 77.50 184 SER A N 1
ATOM 1445 C CA . SER A 1 184 ? -4.685 -10.373 18.428 1.00 77.50 184 SER A CA 1
ATOM 1446 C C . SER A 1 184 ? -4.329 -8.934 18.038 1.00 77.50 184 SER A C 1
ATOM 1448 O O . SER A 1 184 ? -3.144 -8.597 18.039 1.00 77.50 184 SER A O 1
ATOM 1450 N N . HIS A 1 185 ? -5.304 -8.039 17.826 1.00 82.06 185 HIS A N 1
ATOM 1451 C CA . HIS A 1 185 ? -5.045 -6.649 17.423 1.00 82.06 185 HIS A CA 1
ATOM 1452 C C . HIS A 1 185 ? -4.213 -5.873 18.448 1.00 82.06 185 HIS A C 1
ATOM 1454 O O . HIS A 1 185 ? -3.527 -4.931 18.077 1.00 82.06 185 HIS A O 1
ATOM 1460 N N . LYS A 1 186 ? -4.193 -6.295 19.720 1.00 80.88 186 LYS A N 1
ATOM 1461 C CA . LYS A 1 186 ? -3.308 -5.726 20.749 1.00 80.88 186 LYS A CA 1
ATOM 1462 C C . LYS A 1 186 ? -1.825 -5.796 20.375 1.00 80.88 186 LYS A C 1
ATOM 1464 O O . LYS A 1 186 ? -1.067 -4.931 20.786 1.00 80.88 186 LYS A O 1
ATOM 1469 N N . PHE A 1 187 ? -1.412 -6.820 19.627 1.00 84.38 187 PHE A N 1
ATOM 1470 C CA . PHE A 1 187 ? -0.028 -6.964 19.177 1.00 84.38 187 PHE A CA 1
ATOM 1471 C C . PHE A 1 187 ? 0.265 -6.025 18.007 1.00 84.38 187 PHE A C 1
ATOM 1473 O O . PHE A 1 187 ? 1.341 -5.444 17.957 1.00 84.38 187 PHE A O 1
ATOM 1480 N N . LEU A 1 188 ? -0.715 -5.827 17.119 1.00 81.19 188 LEU A N 1
ATOM 1481 C CA . LEU A 1 188 ? -0.631 -4.842 16.040 1.00 81.19 188 LEU A CA 1
ATOM 1482 C C . LEU A 1 188 ? -0.623 -3.414 16.596 1.00 81.19 188 LEU A C 1
ATOM 1484 O O . LEU A 1 188 ? 0.175 -2.596 16.171 1.00 81.19 188 LEU A O 1
ATOM 1488 N N . ALA A 1 189 ? -1.452 -3.126 17.600 1.00 80.12 189 ALA A N 1
ATOM 1489 C CA . ALA A 1 189 ? -1.521 -1.824 18.260 1.00 80.12 189 ALA A CA 1
ATOM 1490 C C . ALA A 1 189 ? -0.261 -1.479 19.077 1.00 80.12 189 ALA A C 1
ATOM 1492 O O . ALA A 1 189 ? -0.065 -0.326 19.445 1.00 80.12 189 ALA A O 1
ATOM 1493 N N . GLN A 1 190 ? 0.570 -2.474 19.397 1.00 81.56 190 GLN A N 1
ATOM 1494 C CA . GLN A 1 190 ? 1.864 -2.279 20.055 1.00 81.56 190 GLN A CA 1
ATOM 1495 C C . GLN A 1 190 ? 2.995 -1.972 19.071 1.00 81.56 190 GLN A C 1
ATOM 1497 O O . GLN A 1 190 ? 4.094 -1.637 19.518 1.00 81.56 190 GLN A O 1
ATOM 1502 N N . ASP A 1 191 ? 2.755 -2.115 17.768 1.00 81.88 191 ASP A N 1
ATOM 1503 C CA . ASP A 1 191 ? 3.763 -1.839 16.757 1.00 81.88 191 ASP A CA 1
ATOM 1504 C C . ASP A 1 191 ? 4.064 -0.334 16.697 1.00 81.88 191 ASP A C 1
ATOM 1506 O O . ASP A 1 191 ? 3.165 0.504 16.778 1.00 81.88 191 ASP A O 1
ATOM 1510 N N . ALA A 1 192 ? 5.344 0.012 16.572 1.00 72.69 192 ALA A N 1
ATOM 1511 C CA . ALA A 1 192 ? 5.790 1.402 16.531 1.00 72.69 192 ALA A CA 1
ATOM 1512 C C . ALA A 1 192 ? 5.281 2.128 15.275 1.00 72.69 192 ALA A C 1
ATOM 1514 O O . ALA A 1 192 ? 5.068 3.338 15.316 1.00 72.69 192 ALA A O 1
ATOM 1515 N N . ASP A 1 193 ? 5.039 1.371 14.205 1.00 71.00 193 ASP A N 1
ATOM 1516 C CA . ASP A 1 193 ? 4.572 1.871 12.913 1.00 71.00 193 ASP A CA 1
ATOM 1517 C C . ASP A 1 193 ? 3.043 1.705 12.738 1.00 71.00 193 ASP A C 1
ATOM 1519 O O . ASP A 1 193 ? 2.504 1.862 11.641 1.00 71.00 193 ASP A O 1
ATOM 1523 N N . ALA A 1 194 ? 2.305 1.387 13.814 1.00 75.06 194 ALA A N 1
ATOM 1524 C CA . ALA A 1 194 ? 0.856 1.195 13.769 1.00 75.06 194 ALA A CA 1
ATOM 1525 C C . ALA A 1 194 ? 0.109 2.511 13.493 1.00 75.06 194 ALA A C 1
ATOM 1527 O O . ALA A 1 194 ? -0.181 3.298 14.396 1.00 75.06 194 ALA A O 1
ATOM 1528 N N . ASN A 1 195 ? -0.261 2.732 12.233 1.00 73.75 195 ASN A N 1
ATOM 1529 C CA . ASN A 1 195 ? -0.943 3.946 11.798 1.00 73.75 195 ASN A CA 1
ATOM 1530 C C . ASN A 1 195 ? -2.477 3.774 11.718 1.00 73.75 195 ASN A C 1
ATOM 1532 O O . ASN A 1 195 ? -3.097 3.877 10.660 1.00 73.75 195 ASN A O 1
ATOM 1536 N N . CYS A 1 196 ? -3.103 3.455 12.855 1.00 76.94 196 CYS A N 1
ATOM 1537 C CA . CYS A 1 196 ? -4.537 3.136 12.926 1.00 76.94 196 CYS A CA 1
ATOM 1538 C C . CYS A 1 196 ? -5.439 4.347 12.650 1.00 76.94 196 CYS A C 1
ATOM 1540 O O . CYS A 1 196 ? -6.557 4.181 12.162 1.00 76.94 196 CYS A O 1
ATOM 1542 N N . TYR A 1 197 ? -4.964 5.557 12.962 1.00 74.00 197 TYR A N 1
ATOM 1543 C CA . TYR A 1 197 ? -5.766 6.777 12.881 1.00 74.00 197 TYR A CA 1
ATOM 1544 C C . TYR A 1 197 ? -6.122 7.162 11.443 1.00 74.00 197 TYR A C 1
ATOM 1546 O O . TYR A 1 197 ? -7.103 7.863 11.261 1.00 74.00 197 TYR A O 1
ATOM 1554 N N . VAL A 1 198 ? -5.402 6.655 10.433 1.00 73.38 198 VAL A N 1
ATOM 1555 C CA . VAL A 1 198 ? -5.732 6.874 9.009 1.00 73.38 198 VAL A CA 1
ATOM 1556 C C . VAL A 1 198 ? -7.114 6.325 8.653 1.00 73.38 198 VAL A C 1
ATOM 1558 O O . VAL A 1 198 ? -7.802 6.874 7.801 1.00 73.38 198 VAL A O 1
ATOM 1561 N N . CYS A 1 199 ? -7.533 5.238 9.307 1.00 74.31 199 CYS A N 1
ATOM 1562 C CA . CYS A 1 199 ? -8.845 4.623 9.087 1.00 74.31 199 CYS A CA 1
ATOM 1563 C C . CYS A 1 199 ? -9.787 4.811 10.286 1.00 74.31 199 CYS A C 1
ATOM 1565 O O . CYS A 1 199 ? -11.005 4.868 10.126 1.00 74.31 199 CYS A O 1
ATOM 1567 N N . HIS A 1 200 ? -9.234 4.899 11.497 1.00 74.50 200 HIS A N 1
ATOM 1568 C CA . HIS A 1 200 ? -9.965 5.014 12.757 1.00 74.50 200 HIS A CA 1
ATOM 1569 C C . HIS A 1 200 ? -9.839 6.427 13.346 1.00 74.50 200 HIS A C 1
ATOM 1571 O O . HIS A 1 200 ? -9.401 6.597 14.479 1.00 74.50 200 HIS A O 1
ATOM 1577 N N . GLU A 1 201 ? -10.232 7.446 12.576 1.00 60.03 201 GLU A N 1
ATOM 1578 C CA . GLU A 1 201 ? -10.092 8.868 12.949 1.00 60.03 201 GLU A CA 1
ATOM 1579 C C . GLU A 1 201 ? -10.942 9.298 14.156 1.00 60.03 201 GLU A C 1
ATOM 1581 O O . GLU A 1 201 ? -10.661 10.303 14.807 1.00 60.03 201 GLU A O 1
ATOM 1586 N N . THR A 1 202 ? -12.010 8.564 14.476 1.00 57.41 202 THR A N 1
ATOM 1587 C CA . THR A 1 202 ? -12.841 8.876 15.641 1.00 57.41 202 THR A CA 1
ATOM 1588 C C . THR A 1 202 ? -12.256 8.232 16.895 1.00 57.41 202 THR A C 1
ATOM 1590 O O . THR A 1 202 ? -12.354 7.012 17.035 1.00 57.41 202 THR A O 1
ATOM 1593 N N . GLU A 1 203 ? -11.754 9.056 17.825 1.00 51.59 203 GLU A N 1
ATOM 1594 C CA . GLU A 1 203 ? -11.340 8.689 19.201 1.00 51.59 203 GLU A CA 1
ATOM 1595 C C . GLU A 1 203 ? -12.310 7.691 19.863 1.00 51.59 203 GLU A C 1
ATOM 1597 O O . GLU A 1 203 ? -11.887 6.752 20.534 1.00 51.59 203 GLU A O 1
ATOM 1602 N N . SER A 1 204 ? -13.612 7.796 19.563 1.00 55.78 204 SER A N 1
ATOM 1603 C CA . SER A 1 204 ? -14.634 6.888 20.086 1.00 55.78 204 SER A CA 1
ATOM 1604 C C . SER A 1 204 ? -14.338 5.408 19.824 1.00 55.78 204 SER A C 1
ATOM 1606 O O . SER A 1 204 ? -14.638 4.586 20.668 1.00 55.78 204 SER A O 1
ATOM 1608 N N . PHE A 1 205 ? -13.728 5.025 18.697 1.00 62.97 205 PHE A N 1
ATOM 1609 C CA . PHE A 1 205 ? -13.594 3.606 18.337 1.00 62.97 205 PHE A CA 1
ATOM 1610 C C . PHE A 1 205 ? -12.726 2.811 19.325 1.00 62.97 205 PHE A C 1
ATOM 1612 O O . PHE A 1 205 ? -13.111 1.730 19.772 1.00 62.97 205 PHE A O 1
ATOM 1619 N N . CYS A 1 206 ? -11.561 3.353 19.682 1.00 65.81 206 CYS A N 1
ATOM 1620 C CA . CYS A 1 206 ? -10.676 2.732 20.662 1.00 65.81 206 CYS A CA 1
ATOM 1621 C C . CYS A 1 206 ? -11.227 2.935 22.076 1.00 65.81 206 CYS A C 1
ATOM 1623 O O . CYS A 1 206 ? -11.208 2.009 22.888 1.00 65.81 206 CYS A O 1
ATOM 1625 N N . GLU A 1 207 ? -11.749 4.129 22.368 1.00 62.78 207 GLU A N 1
ATOM 1626 C CA . GLU A 1 207 ? -12.289 4.492 23.679 1.00 62.78 207 GLU A CA 1
ATOM 1627 C C . GLU A 1 207 ? -13.512 3.658 24.081 1.00 62.78 207 GLU A C 1
ATOM 1629 O O . GLU A 1 207 ? -13.623 3.273 25.249 1.00 62.78 207 GLU A O 1
ATOM 1634 N N . ASP A 1 208 ? -14.369 3.292 23.124 1.00 61.78 208 ASP A N 1
ATOM 1635 C CA . ASP A 1 208 ? -15.570 2.472 23.331 1.00 61.78 208 ASP A CA 1
ATOM 1636 C C . ASP A 1 208 ? -15.230 1.138 24.012 1.00 61.78 208 ASP A C 1
ATOM 1638 O O . ASP A 1 208 ? -16.010 0.622 24.811 1.00 61.78 208 ASP A O 1
ATOM 1642 N N . CYS A 1 209 ? -14.040 0.593 23.738 1.00 64.50 209 CYS A N 1
ATOM 1643 C CA . CYS A 1 209 ? -13.572 -0.652 24.340 1.00 64.50 209 CYS A CA 1
ATOM 1644 C C . CYS A 1 209 ? -12.473 -0.452 25.398 1.00 64.50 209 CYS A C 1
ATOM 1646 O O . CYS A 1 209 ? -12.446 -1.198 26.370 1.00 64.50 209 CYS A O 1
ATOM 1648 N N . HIS A 1 210 ? -11.566 0.520 25.247 1.00 67.94 210 HIS A N 1
ATOM 1649 C CA . HIS A 1 210 ? -10.404 0.695 26.135 1.00 67.94 210 HIS A CA 1
ATOM 1650 C C . HIS A 1 210 ? -10.615 1.704 27.268 1.00 67.94 210 HIS A C 1
ATOM 1652 O O . HIS A 1 210 ? -9.959 1.596 28.304 1.00 67.94 210 HIS A O 1
ATOM 1658 N N . VAL A 1 211 ? -11.518 2.670 27.095 1.00 61.88 211 VAL A N 1
ATOM 1659 C CA . VAL A 1 211 ? -11.843 3.694 28.105 1.00 61.88 211 VAL A CA 1
ATOM 1660 C C . VAL A 1 211 ? -13.186 3.393 28.783 1.00 61.88 211 VAL A C 1
ATOM 1662 O O . VAL A 1 211 ? -13.393 3.800 29.925 1.00 61.88 211 VAL A O 1
ATOM 1665 N N . SER A 1 212 ? -14.055 2.620 28.118 1.00 54.22 212 SER A N 1
ATOM 1666 C CA . SER A 1 212 ? -15.319 2.037 28.595 1.00 54.22 212 SER A CA 1
ATOM 1667 C C . SER A 1 212 ? -16.052 2.859 29.662 1.00 54.22 212 SER A C 1
ATOM 1669 O O . SER A 1 212 ? -16.334 2.398 30.774 1.00 54.22 212 SER A O 1
ATOM 1671 N N . THR A 1 213 ? -16.415 4.085 29.297 1.00 52.78 213 THR A N 1
ATOM 1672 C CA . THR A 1 213 ? -17.344 4.930 30.060 1.00 52.78 213 THR A CA 1
ATOM 1673 C C . THR A 1 213 ? -18.805 4.508 29.878 1.00 52.78 213 THR A C 1
ATOM 1675 O O . THR A 1 213 ? -19.646 4.888 30.689 1.00 52.78 213 THR A O 1
ATOM 1678 N N . VAL A 1 214 ? -19.104 3.677 28.872 1.00 52.09 214 VAL A N 1
ATOM 1679 C CA . VAL A 1 214 ? -20.429 3.099 28.601 1.00 52.09 214 VAL A CA 1
ATOM 1680 C C . VAL A 1 214 ? -20.372 1.598 28.889 1.00 52.09 214 VAL A C 1
ATOM 1682 O O . VAL A 1 214 ? -20.101 0.785 28.010 1.00 52.09 214 VAL A O 1
ATOM 1685 N N . ARG A 1 215 ? -20.553 1.220 30.158 1.00 56.41 215 ARG A N 1
ATOM 1686 C CA . ARG A 1 215 ? -20.743 -0.190 30.531 1.00 56.41 215 ARG A CA 1
ATOM 1687 C C . ARG A 1 215 ? -22.130 -0.623 30.068 1.00 56.41 215 ARG A C 1
ATOM 1689 O O . ARG A 1 215 ? -23.087 0.112 30.280 1.00 56.41 215 ARG A O 1
ATOM 1696 N N . ILE A 1 216 ? -22.233 -1.807 29.474 1.00 59.06 216 ILE A N 1
ATOM 1697 C CA . ILE A 1 216 ? -23.519 -2.416 29.134 1.00 59.06 216 ILE A CA 1
ATOM 1698 C C . ILE A 1 216 ? -24.209 -2.776 30.457 1.00 59.06 216 ILE A C 1
ATOM 1700 O O . ILE A 1 216 ? -23.719 -3.633 31.202 1.00 59.06 216 ILE A O 1
ATOM 1704 N N . ASP A 1 217 ? -25.307 -2.083 30.755 1.00 54.97 217 ASP A N 1
ATOM 1705 C CA . ASP A 1 217 ? -26.152 -2.245 31.945 1.00 54.97 217 ASP A CA 1
ATOM 1706 C C . ASP A 1 217 ? -27.520 -2.881 31.627 1.00 54.97 217 ASP A C 1
ATOM 1708 O O . ASP A 1 217 ? -28.346 -3.066 32.520 1.00 54.97 217 ASP A O 1
ATOM 1712 N N . GLU A 1 218 ? -27.745 -3.227 30.358 1.00 54.38 218 GLU A N 1
ATOM 1713 C CA . GLU A 1 218 ? -28.996 -3.770 29.838 1.00 54.38 218 GLU A CA 1
ATOM 1714 C C . GLU A 1 218 ? -29.298 -5.166 30.409 1.00 54.38 218 GLU A C 1
ATOM 1716 O O . GLU A 1 218 ? -28.414 -6.012 30.570 1.00 54.38 218 GLU A O 1
ATOM 1721 N N . THR A 1 219 ? -30.578 -5.400 30.702 1.00 47.31 219 THR A N 1
ATOM 1722 C CA . THR A 1 219 ? -31.104 -6.634 31.303 1.00 47.31 219 THR A CA 1
ATOM 1723 C C . THR A 1 219 ? -31.108 -7.754 30.264 1.00 47.31 219 THR A C 1
ATOM 1725 O O . THR A 1 219 ? -31.639 -7.584 29.168 1.00 47.31 219 THR A O 1
ATOM 1728 N N . ASN A 1 220 ? -30.569 -8.930 30.592 1.00 45.69 220 ASN A N 1
ATOM 1729 C CA . ASN A 1 220 ? -30.490 -10.064 29.661 1.00 45.69 220 ASN A CA 1
ATOM 1730 C C . ASN A 1 220 ? -31.826 -10.833 29.612 1.00 45.69 220 ASN A C 1
ATOM 1732 O O . ASN A 1 220 ? -31.915 -12.007 29.982 1.00 45.69 220 ASN A O 1
ATOM 1736 N N . THR A 1 221 ? -32.909 -10.156 29.220 1.00 49.62 221 THR A N 1
ATOM 1737 C CA . THR A 1 221 ? -34.247 -10.762 29.169 1.00 49.62 221 THR A CA 1
ATOM 1738 C C . THR A 1 221 ? -34.414 -11.632 27.925 1.00 49.62 221 THR A C 1
ATOM 1740 O O . THR A 1 221 ? -33.746 -11.438 26.922 1.00 49.62 221 THR A O 1
ATOM 1743 N N . ALA A 1 222 ? -35.390 -12.545 27.907 1.00 43.50 222 ALA A N 1
ATOM 1744 C CA . ALA A 1 222 ? -35.715 -13.317 26.699 1.00 43.50 222 ALA A CA 1
ATOM 1745 C C . ALA A 1 222 ? -36.122 -12.452 25.478 1.00 43.50 222 ALA A C 1
ATOM 1747 O O . ALA A 1 222 ? -36.184 -12.963 24.360 1.00 43.50 222 ALA A O 1
ATOM 1748 N N . LYS A 1 223 ? -36.444 -11.165 25.684 1.00 39.22 223 LYS A N 1
ATOM 1749 C CA . LYS A 1 223 ? -36.788 -10.190 24.632 1.00 39.22 223 LYS A CA 1
ATOM 1750 C C . LYS A 1 223 ? -35.640 -9.234 24.299 1.00 39.22 223 LYS A C 1
ATOM 1752 O O . LYS A 1 223 ? -35.617 -8.721 23.187 1.00 39.22 223 LYS A O 1
ATOM 1757 N N . ASP A 1 224 ? -34.706 -9.079 25.230 1.00 42.19 224 ASP A N 1
ATOM 1758 C CA . ASP A 1 224 ? -33.476 -8.288 25.121 1.00 42.19 224 ASP A CA 1
ATOM 1759 C C . ASP A 1 224 ? -32.249 -9.210 24.981 1.00 42.19 224 ASP A C 1
ATOM 1761 O O . ASP A 1 224 ? -31.102 -8.820 25.171 1.00 42.19 224 ASP A O 1
ATOM 1765 N N . PHE A 1 225 ? -32.500 -10.471 24.616 1.00 39.97 225 PHE A N 1
ATOM 1766 C CA . PHE A 1 225 ? -31.480 -11.449 24.293 1.00 39.97 225 PHE A CA 1
ATOM 1767 C C . PHE A 1 225 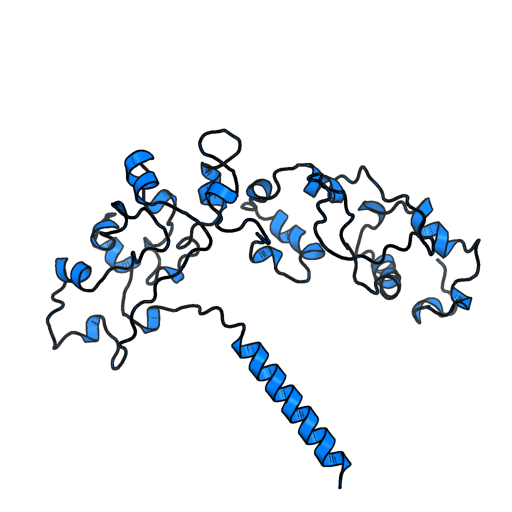? -30.933 -11.095 22.915 1.00 39.97 225 PHE A C 1
ATOM 1769 O O . PHE A 1 225 ? -31.508 -11.443 21.877 1.00 39.97 225 PHE A O 1
ATOM 1776 N N . TYR A 1 226 ? -29.837 -10.346 22.903 1.00 44.59 226 TYR A N 1
ATOM 1777 C CA . TYR A 1 226 ? -29.174 -9.933 21.679 1.00 44.59 226 TYR A CA 1
ATOM 1778 C C . TYR A 1 226 ? -28.641 -11.159 20.935 1.00 44.59 226 TYR A C 1
ATOM 1780 O O . TYR A 1 226 ? -27.572 -11.677 21.247 1.00 44.59 226 TYR A O 1
ATOM 1788 N N . VAL A 1 227 ? -29.389 -11.619 19.926 1.00 31.06 227 VAL A N 1
ATOM 1789 C CA . VAL A 1 227 ? -28.909 -12.544 18.893 1.00 31.06 227 VAL A CA 1
ATOM 1790 C C . VAL A 1 227 ? -28.269 -11.691 17.794 1.00 31.06 227 VAL A C 1
ATOM 1792 O O . VAL A 1 227 ? -28.990 -11.032 17.044 1.00 31.06 227 VAL A O 1
ATOM 1795 N N . PRO A 1 228 ? -26.933 -11.623 17.678 1.00 40.22 228 PRO A N 1
ATOM 1796 C CA . PRO A 1 228 ? -26.353 -10.485 16.959 1.00 40.22 228 PRO A CA 1
ATOM 1797 C C . PRO A 1 228 ? -26.304 -10.722 15.449 1.00 40.22 228 PRO A C 1
ATOM 1799 O O . PRO A 1 228 ? -25.794 -11.752 15.028 1.00 40.22 228 PRO A O 1
ATOM 1802 N N . TYR A 1 229 ? -26.747 -9.792 14.607 1.00 40.72 229 TYR A N 1
ATOM 1803 C CA . TYR A 1 229 ? -26.464 -9.883 13.173 1.00 40.72 229 TYR A CA 1
ATOM 1804 C C . TYR A 1 229 ? -26.130 -8.524 12.554 1.00 40.72 229 TYR A C 1
ATOM 1806 O O . TYR A 1 229 ? -26.861 -7.552 12.712 1.00 40.72 229 TYR A O 1
ATOM 1814 N N . SER A 1 230 ? -25.052 -8.579 11.767 1.00 31.98 230 SER A N 1
ATOM 1815 C CA . SER A 1 230 ? -24.466 -7.609 10.835 1.00 31.98 230 SER A CA 1
ATOM 1816 C C . SER A 1 230 ? -23.622 -6.470 11.425 1.00 31.98 230 SER A C 1
ATOM 1818 O O . SER A 1 230 ? -24.134 -5.660 12.197 1.00 31.98 230 SER A O 1
ATOM 1820 N N . PRO A 1 231 ? -22.345 -6.343 11.008 1.00 38.62 231 PRO A N 1
ATOM 1821 C CA . PRO A 1 231 ? -21.602 -5.112 11.195 1.00 38.62 231 PRO A CA 1
ATOM 1822 C C . PRO A 1 231 ? -22.191 -4.059 10.246 1.00 38.62 231 PRO A C 1
ATOM 1824 O O . PRO A 1 231 ? -22.446 -4.335 9.075 1.00 38.62 231 PRO A O 1
ATOM 1827 N N . HIS A 1 232 ? -22.422 -2.869 10.793 1.00 41.59 232 HIS A N 1
ATOM 1828 C CA . HIS A 1 232 ? -22.884 -1.655 10.114 1.00 41.59 232 HIS A CA 1
ATOM 1829 C C . HIS A 1 232 ? -24.349 -1.677 9.652 1.00 41.59 232 HIS A C 1
ATOM 1831 O O . HIS A 1 232 ? -24.717 -2.277 8.646 1.00 41.59 232 HIS A O 1
ATOM 1837 N N . ASN A 1 233 ? -25.192 -0.935 10.374 1.00 38.62 233 ASN A N 1
ATOM 1838 C CA . ASN A 1 233 ? -26.539 -0.607 9.930 1.00 38.62 233 ASN A CA 1
ATOM 1839 C C . ASN A 1 233 ? -26.676 0.919 9.880 1.00 38.62 233 ASN A C 1
ATOM 1841 O O . ASN A 1 233 ? -26.618 1.599 10.906 1.00 38.62 233 ASN A O 1
ATOM 1845 N N . TYR A 1 234 ? -26.828 1.457 8.673 1.00 46.62 234 TYR A N 1
ATOM 1846 C CA . TYR A 1 234 ? -27.213 2.846 8.461 1.00 46.62 234 TYR A CA 1
ATOM 1847 C C . TYR A 1 234 ? -28.736 2.887 8.359 1.00 46.62 234 TYR A C 1
ATOM 1849 O O . TYR A 1 234 ? -29.316 2.231 7.495 1.00 46.62 234 TYR A O 1
ATOM 1857 N N . LYS A 1 235 ? -29.391 3.677 9.212 1.00 41.25 235 LYS A N 1
ATOM 1858 C CA . LYS A 1 235 ? -30.802 4.030 9.032 1.00 41.25 235 LYS A CA 1
ATOM 1859 C C . LYS A 1 235 ? -30.885 5.532 8.815 1.00 41.25 235 LYS A C 1
ATOM 1861 O O . LYS A 1 235 ? -30.450 6.300 9.668 1.00 41.25 235 LYS A O 1
ATOM 1866 N N . ASP A 1 236 ? -31.381 5.926 7.646 1.00 42.88 236 ASP A N 1
ATOM 1867 C CA . ASP A 1 236 ? -31.603 7.327 7.270 1.00 42.88 236 ASP A CA 1
ATOM 1868 C C . ASP A 1 236 ? -30.353 8.225 7.415 1.00 42.88 236 ASP A C 1
ATOM 1870 O O . ASP A 1 236 ? -30.441 9.381 7.816 1.00 42.88 236 ASP A O 1
ATOM 1874 N N . GLY A 1 237 ? -29.164 7.686 7.110 1.00 41.59 237 GLY A N 1
ATOM 1875 C CA . GLY A 1 237 ? -27.898 8.433 7.158 1.00 41.59 237 GLY A CA 1
ATOM 1876 C C . GLY A 1 237 ? -27.335 8.681 8.563 1.00 41.59 237 GLY A C 1
ATOM 1877 O O . GLY A 1 237 ? -26.310 9.344 8.695 1.00 41.59 237 GLY A O 1
ATO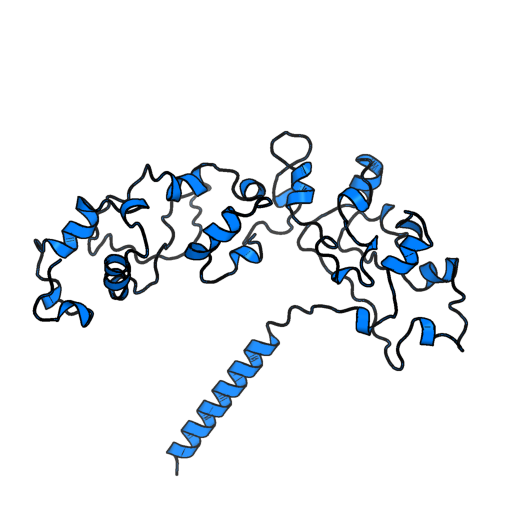M 1878 N N . VAL A 1 238 ? -27.957 8.131 9.611 1.00 37.12 238 VAL A N 1
ATOM 1879 C CA . VAL A 1 238 ? -27.472 8.233 10.994 1.00 37.12 238 VAL A CA 1
ATOM 1880 C C . VAL A 1 238 ? -26.759 6.940 11.386 1.00 37.12 238 VAL A C 1
ATOM 1882 O O . VAL A 1 238 ? -27.356 5.859 11.330 1.00 37.12 238 VAL A O 1
ATOM 1885 N N . LYS A 1 239 ? -25.488 7.055 11.804 1.00 43.56 239 LYS A N 1
ATOM 1886 C CA . LYS A 1 239 ? -24.696 5.955 12.377 1.00 43.56 239 LYS A CA 1
ATOM 1887 C C . LYS A 1 239 ? -25.415 5.453 13.628 1.00 43.56 239 LYS A C 1
ATOM 1889 O O . LYS A 1 239 ? -25.502 6.169 14.621 1.00 43.56 239 LYS A O 1
ATOM 1894 N N . GLN A 1 240 ? -25.968 4.248 13.561 1.00 42.09 240 GLN A N 1
ATOM 1895 C CA . GLN A 1 240 ? -26.527 3.597 14.739 1.00 42.09 240 GLN A CA 1
ATOM 1896 C C . GLN A 1 240 ? -25.369 3.018 15.551 1.00 42.09 240 GLN A C 1
ATOM 1898 O O . GLN A 1 240 ? -24.503 2.339 14.994 1.00 42.09 240 GLN A O 1
ATOM 1903 N N . GLN A 1 241 ? -25.340 3.292 16.853 1.00 35.03 241 GLN A N 1
ATOM 1904 C CA . GLN A 1 241 ? -24.439 2.601 17.765 1.00 35.03 241 GLN A CA 1
ATOM 1905 C C . GLN A 1 241 ? -24.959 1.167 17.896 1.00 35.03 241 GLN A C 1
ATOM 1907 O O . GLN A 1 241 ? -26.023 0.930 18.460 1.00 35.03 241 GLN A O 1
ATOM 1912 N N . VAL A 1 242 ? -24.253 0.221 17.283 1.00 42.44 242 VAL A N 1
ATOM 1913 C CA . VAL A 1 242 ? -24.550 -1.208 17.391 1.00 42.44 242 VAL A CA 1
ATOM 1914 C C . VAL A 1 242 ? -23.370 -1.837 18.104 1.00 42.44 242 VAL A C 1
ATOM 1916 O O . VAL A 1 242 ? -22.251 -1.791 17.597 1.00 42.44 242 VAL A O 1
ATOM 1919 N N . ILE A 1 243 ? -23.625 -2.412 19.275 1.00 42.91 243 ILE A N 1
ATOM 1920 C CA . ILE A 1 243 ? -22.648 -3.238 19.980 1.00 42.91 243 ILE A CA 1
ATOM 1921 C C . ILE A 1 243 ? -22.356 -4.447 19.081 1.00 42.91 243 ILE A C 1
ATOM 1923 O O . ILE A 1 243 ? -23.226 -5.279 18.813 1.00 42.91 243 ILE A O 1
ATOM 1927 N N . THR A 1 244 ? -21.141 -4.506 18.545 1.00 43.28 244 THR A N 1
ATOM 1928 C CA . THR A 1 244 ? -20.632 -5.626 17.749 1.00 43.28 244 THR A CA 1
ATOM 1929 C C . THR A 1 244 ? -20.385 -6.853 18.633 1.00 43.28 244 THR A C 1
ATOM 1931 O O . THR A 1 244 ? -20.133 -6.743 19.833 1.00 43.28 244 THR A O 1
ATOM 1934 N N . ARG A 1 245 ? -20.467 -8.058 18.046 1.00 48.06 245 ARG A N 1
ATOM 1935 C CA . ARG A 1 245 ? -20.128 -9.315 18.741 1.00 48.06 245 ARG A CA 1
ATOM 1936 C C . ARG A 1 245 ? -18.674 -9.277 19.210 1.00 48.06 245 ARG A C 1
ATOM 1938 O O . ARG A 1 245 ? -17.788 -9.328 18.370 1.00 48.06 245 ARG A O 1
ATOM 1945 N N . ARG A 1 246 ? -18.481 -9.261 20.530 1.00 55.50 246 ARG A N 1
ATOM 1946 C CA . ARG A 1 246 ? -17.206 -9.514 21.234 1.00 55.50 246 ARG A CA 1
ATOM 1947 C C . ARG A 1 246 ? -17.014 -10.988 21.634 1.00 55.50 246 ARG A C 1
ATOM 1949 O O . ARG A 1 246 ? -16.052 -11.363 22.285 1.00 55.50 246 ARG A O 1
ATOM 1956 N N . HIS A 1 247 ? -18.003 -11.836 21.344 1.00 59.38 247 HIS A N 1
ATOM 1957 C CA . HIS A 1 247 ? -17.985 -13.243 21.735 1.00 59.38 247 HIS A CA 1
ATOM 1958 C C . HIS A 1 247 ? -18.638 -14.129 20.664 1.00 59.38 247 HIS A C 1
ATOM 1960 O O . HIS A 1 247 ? -19.524 -13.683 19.922 1.00 59.38 247 HIS A O 1
ATOM 1966 N N . ASP A 1 248 ? -18.242 -15.403 20.621 1.00 55.31 248 ASP A N 1
ATOM 1967 C CA . ASP A 1 248 ? -18.812 -16.413 19.725 1.00 55.31 248 ASP A CA 1
ATOM 1968 C C . ASP A 1 248 ? -20.311 -16.665 19.967 1.00 55.31 248 ASP A C 1
ATOM 1970 O O . ASP A 1 248 ? -20.843 -16.496 21.063 1.00 55.31 248 ASP A O 1
ATOM 1974 N N . LEU A 1 249 ? -20.993 -17.190 18.943 1.00 51.69 249 LEU A N 1
ATOM 1975 C CA . LEU A 1 249 ? -22.426 -17.545 18.952 1.00 51.69 249 LEU A CA 1
ATOM 1976 C C . LEU A 1 249 ? -22.883 -18.402 20.143 1.00 51.69 249 LEU A C 1
ATOM 1978 O O . LEU A 1 249 ? -24.050 -18.366 20.520 1.00 51.69 249 LEU A O 1
ATOM 1982 N N . ASN A 1 250 ? -21.972 -19.192 20.703 1.00 59.69 250 ASN A N 1
ATOM 1983 C CA . ASN A 1 250 ? -22.220 -20.145 21.779 1.00 59.69 250 ASN A CA 1
ATOM 1984 C C . ASN A 1 250 ? -21.440 -19.775 23.047 1.00 59.69 250 ASN A C 1
ATOM 1986 O O . ASN A 1 250 ? -21.144 -20.648 23.863 1.00 59.69 250 ASN A O 1
ATOM 1990 N N . TYR A 1 251 ? -21.105 -18.496 23.233 1.00 68.25 251 TYR A N 1
ATOM 1991 C CA . TYR A 1 251 ? -20.282 -18.072 24.362 1.00 68.25 251 TYR A CA 1
ATOM 1992 C C . TYR A 1 251 ? -20.905 -18.408 25.719 1.00 68.25 251 TYR A C 1
ATOM 1994 O O . TYR A 1 251 ? -20.187 -18.726 26.654 1.00 68.25 251 TYR A O 1
ATOM 2002 N N . VAL A 1 252 ? -22.234 -18.499 25.835 1.00 65.56 252 VAL A N 1
ATOM 2003 C CA . VAL A 1 252 ? -22.893 -18.995 27.061 1.00 65.56 252 VAL A CA 1
ATOM 2004 C C . VAL A 1 252 ? -22.371 -20.371 27.518 1.00 65.56 252 VAL A C 1
ATOM 2006 O O . VAL A 1 252 ? -22.357 -20.663 28.709 1.00 65.56 252 VAL A O 1
ATOM 2009 N N . TYR A 1 253 ? -21.852 -21.199 26.610 1.00 65.56 253 TYR A N 1
ATOM 2010 C CA . TYR A 1 253 ? -21.292 -22.510 26.940 1.00 65.56 253 TYR A CA 1
ATOM 2011 C C . TYR A 1 253 ? -19.798 -22.486 27.284 1.00 65.56 253 TYR A C 1
ATOM 2013 O O . TYR A 1 253 ? -19.311 -23.435 27.904 1.00 65.56 253 TYR A O 1
ATOM 2021 N N . SER A 1 254 ? -19.073 -21.435 26.894 1.00 69.19 254 SER A N 1
ATOM 2022 C CA . SER A 1 254 ? -17.626 -21.292 27.100 1.00 69.19 254 SER A CA 1
ATOM 2023 C C . SER A 1 254 ? -17.246 -20.181 28.082 1.00 69.19 254 SER A C 1
ATOM 2025 O O . SER A 1 254 ? -16.171 -20.262 28.663 1.00 69.19 254 SER A O 1
ATOM 2027 N N . HIS A 1 255 ? -18.136 -19.226 28.375 1.00 72.94 255 HIS A N 1
ATOM 2028 C CA . HIS A 1 255 ? -17.850 -18.052 29.208 1.00 72.94 255 HIS A CA 1
ATOM 2029 C C . HIS A 1 255 ? -17.390 -18.423 30.619 1.00 72.94 255 HIS A C 1
ATOM 2031 O O . HIS A 1 255 ? -16.592 -17.713 31.215 1.00 72.94 255 HIS A O 1
ATOM 2037 N N . GLY A 1 256 ? -17.857 -19.555 31.157 1.00 74.88 256 GLY A N 1
ATOM 2038 C CA . GLY A 1 256 ? -17.385 -20.062 32.444 1.00 74.88 256 GLY A CA 1
ATOM 2039 C C . GLY A 1 256 ? -15.914 -20.490 32.406 1.00 74.88 256 GLY A C 1
ATOM 2040 O O . GLY A 1 256 ? -15.202 -20.310 33.388 1.00 74.88 256 GLY A O 1
ATOM 2041 N N . ILE A 1 257 ? -15.436 -21.024 31.277 1.00 77.19 257 ILE A N 1
ATOM 2042 C CA . ILE A 1 257 ? -14.020 -21.370 31.081 1.00 77.19 257 ILE A CA 1
ATOM 2043 C C . ILE A 1 257 ? -13.189 -20.088 31.029 1.00 77.19 257 ILE A C 1
ATOM 2045 O O . ILE A 1 257 ? -12.161 -20.018 31.698 1.00 77.19 257 ILE A O 1
ATOM 2049 N N . ASP A 1 258 ? -13.665 -19.068 30.317 1.00 73.75 258 ASP A N 1
ATOM 2050 C CA . ASP A 1 258 ? -12.985 -17.775 30.211 1.00 73.75 258 ASP A CA 1
ATOM 2051 C C . ASP A 1 258 ? -12.972 -17.002 31.536 1.00 73.75 258 ASP A C 1
ATOM 2053 O O . ASP A 1 258 ? -11.934 -16.483 31.952 1.00 73.75 258 ASP A O 1
ATOM 2057 N N . ALA A 1 259 ? -14.085 -17.020 32.275 1.00 75.75 259 ALA A N 1
ATOM 2058 C CA . ALA A 1 259 ? -14.196 -16.420 33.602 1.00 75.75 259 ALA A CA 1
ATOM 2059 C C . ALA A 1 259 ? -13.267 -17.097 34.624 1.00 75.75 259 ALA A C 1
ATOM 2061 O O . ALA A 1 259 ? -12.583 -16.416 35.390 1.00 75.75 259 ALA A O 1
ATOM 2062 N N . ILE A 1 260 ? -13.197 -18.435 34.620 1.00 76.12 260 ILE A N 1
ATOM 2063 C CA . ILE A 1 260 ? -12.271 -19.195 35.478 1.00 76.12 260 ILE A CA 1
ATOM 2064 C C . ILE A 1 260 ? -10.822 -18.947 35.051 1.00 76.12 260 ILE A C 1
ATOM 2066 O O . ILE A 1 260 ? -9.944 -18.763 35.897 1.00 76.12 260 ILE A O 1
ATOM 2070 N N . GLY A 1 261 ? -10.576 -18.946 33.742 1.00 78.25 261 GLY A N 1
ATOM 2071 C CA . GLY A 1 261 ? -9.263 -18.732 33.147 1.00 78.25 261 GLY A CA 1
ATOM 2072 C C . GLY A 1 261 ? -8.756 -17.299 33.280 1.00 78.25 261 GLY A C 1
ATOM 2073 O O . GLY A 1 261 ? -7.561 -17.078 33.098 1.00 78.25 261 GLY A O 1
ATOM 2074 N N . LYS A 1 262 ? -9.635 -16.342 33.619 1.00 77.31 262 LYS A N 1
ATOM 2075 C CA . LYS A 1 262 ? -9.356 -14.898 33.617 1.00 77.31 262 LYS A CA 1
ATOM 2076 C C . LYS A 1 262 ? -8.737 -14.454 32.289 1.00 77.31 262 LYS A C 1
ATOM 2078 O O . LYS A 1 262 ? -7.810 -13.649 32.258 1.00 77.31 262 LYS A O 1
ATOM 2083 N N . THR A 1 263 ? -9.218 -15.037 31.192 1.00 67.81 263 THR A N 1
ATOM 2084 C CA . THR A 1 263 ? -8.715 -14.781 29.835 1.00 67.81 263 THR A CA 1
ATOM 2085 C C . THR A 1 263 ? -9.174 -13.420 29.312 1.00 67.81 263 THR A C 1
ATOM 2087 O O . THR A 1 263 ? -8.554 -12.873 28.400 1.00 67.81 263 THR A O 1
ATOM 2090 N N . THR A 1 264 ? -10.222 -12.841 29.906 1.00 70.00 264 THR A N 1
ATOM 2091 C CA . THR A 1 264 ? -10.795 -11.547 29.523 1.00 70.00 264 THR A CA 1
ATOM 2092 C C . THR A 1 264 ? -11.239 -10.754 30.753 1.00 70.00 264 THR A C 1
ATOM 2094 O O . THR A 1 264 ? -11.838 -11.300 31.680 1.00 70.00 264 THR A O 1
ATOM 2097 N N . GLU A 1 265 ? -10.987 -9.444 30.747 1.00 75.12 265 GLU A N 1
ATOM 2098 C CA . GLU A 1 265 ? -11.514 -8.515 31.750 1.00 75.12 265 GLU A CA 1
ATOM 2099 C C . GLU A 1 265 ? -12.957 -8.139 31.392 1.00 75.12 265 GLU A C 1
ATOM 2101 O O . GLU A 1 265 ? -13.222 -7.136 30.737 1.00 75.12 265 GLU A O 1
ATOM 2106 N N . CYS A 1 266 ? -13.926 -8.963 31.803 1.00 74.25 266 CYS A N 1
ATOM 2107 C CA . CYS A 1 266 ? -15.339 -8.762 31.448 1.00 74.25 266 CYS A CA 1
ATOM 2108 C C . CYS A 1 266 ? -15.879 -7.389 31.891 1.00 74.25 266 CYS A C 1
ATOM 2110 O O . CYS A 1 266 ? -16.773 -6.842 31.251 1.00 74.25 266 CYS A O 1
ATOM 2112 N N . GLN A 1 267 ? -15.308 -6.814 32.957 1.00 72.50 267 GLN A N 1
ATOM 2113 C CA . GLN A 1 267 ? -15.663 -5.493 33.499 1.00 72.50 267 GLN A CA 1
ATOM 2114 C C . GLN A 1 267 ? -15.321 -4.334 32.556 1.00 72.50 267 GLN A C 1
ATOM 2116 O O . GLN A 1 267 ? -15.825 -3.226 32.734 1.00 72.50 267 GLN A O 1
ATOM 2121 N N . THR A 1 268 ? -14.490 -4.598 31.547 1.00 67.94 268 THR A N 1
ATOM 2122 C CA . THR A 1 268 ? -14.193 -3.669 30.460 1.00 67.94 268 THR A CA 1
ATOM 2123 C C . THR A 1 268 ? -15.408 -3.414 29.576 1.00 67.94 268 THR A C 1
ATOM 2125 O O . THR A 1 268 ? -15.389 -2.437 28.856 1.00 67.94 268 THR A O 1
ATOM 2128 N N . CYS A 1 269 ? -16.463 -4.241 29.607 1.00 68.06 269 CYS A N 1
ATOM 2129 C CA . CYS A 1 269 ? -17.718 -3.928 28.905 1.00 68.06 269 CYS A CA 1
ATOM 2130 C C . CYS A 1 269 ? -18.994 -4.237 29.680 1.00 68.06 269 CYS A C 1
ATOM 2132 O O . CYS A 1 269 ? -20.002 -3.577 29.452 1.00 68.06 269 CYS A O 1
ATOM 2134 N N . HIS A 1 270 ? -18.978 -5.202 30.594 1.00 71.38 270 HIS A N 1
ATOM 2135 C CA . HIS A 1 270 ? -20.155 -5.603 31.357 1.00 71.38 270 HIS A CA 1
ATOM 2136 C C . HIS A 1 270 ? -20.103 -5.060 32.782 1.00 71.38 270 HIS A C 1
ATOM 2138 O O . HIS A 1 270 ? -19.082 -5.169 33.468 1.00 71.38 270 HIS A O 1
ATOM 2144 N N . GLN A 1 271 ? -21.226 -4.537 33.273 1.00 71.38 271 GLN A N 1
ATOM 2145 C CA . GLN A 1 271 ? -21.376 -4.259 34.696 1.00 71.38 271 GLN A CA 1
ATOM 2146 C C . GLN A 1 271 ? -21.646 -5.566 35.449 1.00 71.38 271 GLN A C 1
ATOM 2148 O O . GLN A 1 271 ? -22.699 -6.178 35.300 1.00 71.38 271 GLN A O 1
ATOM 2153 N N . LYS A 1 272 ? -20.684 -6.007 36.266 1.00 71.12 272 LYS A N 1
ATOM 2154 C CA . LYS A 1 272 ? -20.728 -7.313 36.942 1.00 71.12 272 LYS A CA 1
ATOM 2155 C C . LYS A 1 272 ? -21.974 -7.476 37.816 1.00 71.12 272 LYS A C 1
ATOM 2157 O O . LYS A 1 272 ? -22.563 -8.552 37.843 1.00 71.12 272 LYS A O 1
ATOM 2162 N N . GLU A 1 273 ? -22.358 -6.409 38.508 1.00 69.44 273 GLU A N 1
ATOM 2163 C CA . GLU A 1 273 ? -23.429 -6.395 39.503 1.00 69.44 273 GLU A CA 1
ATOM 2164 C C . GLU A 1 273 ? -24.829 -6.501 38.898 1.00 69.44 273 GLU A C 1
ATOM 2166 O O . GLU A 1 273 ? -25.741 -6.916 39.603 1.00 69.44 273 GLU A O 1
ATOM 2171 N N . THR A 1 274 ? -25.010 -6.142 37.629 1.00 65.62 274 THR A N 1
ATOM 2172 C CA . THR A 1 274 ? -26.291 -6.287 36.923 1.00 65.62 274 THR A CA 1
ATOM 2173 C C . THR A 1 274 ? -26.240 -7.486 35.984 1.00 65.62 274 THR A C 1
ATOM 2175 O O . THR A 1 274 ? -27.082 -8.370 36.057 1.00 65.62 274 THR A O 1
ATOM 2178 N N . PHE A 1 275 ? -25.176 -7.606 35.192 1.00 69.38 275 PHE A N 1
ATOM 2179 C CA . PHE A 1 275 ? -25.071 -8.616 34.144 1.00 69.38 275 PHE A CA 1
ATOM 2180 C C . PHE A 1 275 ? -24.884 -10.049 34.669 1.00 69.38 275 PHE A C 1
ATOM 2182 O O . PHE A 1 275 ? -25.570 -10.971 34.234 1.00 69.38 275 PHE A O 1
ATOM 2189 N N . CYS A 1 276 ? -23.940 -10.276 35.591 1.00 69.88 276 CYS A N 1
ATOM 2190 C CA . CYS A 1 276 ? -23.643 -11.632 36.074 1.00 69.88 276 CYS A CA 1
ATOM 2191 C C . CYS A 1 276 ? -24.692 -12.092 37.093 1.00 69.88 276 CYS A C 1
ATOM 2193 O O . CYS A 1 276 ? -25.154 -13.233 37.078 1.00 69.88 276 CYS A O 1
ATOM 2195 N N . THR A 1 277 ? -25.071 -11.173 37.968 1.00 69.62 277 THR A N 1
ATOM 2196 C CA . THR A 1 277 ? -26.023 -11.346 39.061 1.00 69.62 277 THR A CA 1
ATOM 2197 C C . THR A 1 277 ? -27.365 -11.906 38.591 1.00 69.62 277 THR A C 1
ATOM 2199 O O . THR A 1 277 ? -27.876 -12.838 39.199 1.00 69.62 277 THR A O 1
ATOM 2202 N N . GLU A 1 278 ? -27.902 -11.450 37.458 1.00 63.69 278 GLU A N 1
ATOM 2203 C CA . GLU A 1 278 ? -29.206 -11.907 36.946 1.00 63.69 278 GLU A CA 1
ATOM 2204 C C . GLU A 1 278 ? -29.288 -13.424 36.707 1.00 63.69 278 GLU A C 1
ATOM 2206 O O . GLU A 1 278 ? -30.304 -14.051 37.014 1.00 63.69 278 GLU A O 1
ATOM 2211 N N . CYS A 1 279 ? -28.217 -14.034 36.191 1.00 62.59 279 CYS A N 1
ATOM 2212 C CA . CYS A 1 279 ? -28.166 -15.481 35.957 1.00 62.59 279 CYS A CA 1
ATOM 2213 C C . CYS A 1 279 ? -27.617 -16.257 37.166 1.00 62.59 279 CYS A C 1
ATOM 2215 O O . CYS A 1 279 ? -27.995 -17.411 37.372 1.00 62.59 279 CYS A O 1
ATOM 2217 N N . HIS A 1 280 ? -26.737 -15.645 37.966 1.00 71.31 280 HIS A N 1
ATOM 2218 C CA . HIS A 1 280 ? -26.066 -16.300 39.094 1.00 71.31 280 HIS A CA 1
ATOM 2219 C C . HIS A 1 280 ? -26.809 -16.178 40.441 1.00 71.31 280 HIS A C 1
ATOM 2221 O O . HIS A 1 280 ? -26.556 -16.996 41.324 1.00 71.31 280 HIS A O 1
ATOM 2227 N N . GLU A 1 281 ? -27.743 -15.231 40.607 1.00 63.12 281 GLU A N 1
ATOM 2228 C CA . GLU A 1 281 ? -28.544 -15.051 41.836 1.00 63.12 281 GLU A CA 1
ATOM 2229 C C . GLU A 1 281 ? -29.935 -15.712 41.783 1.00 63.12 281 GLU A C 1
ATOM 2231 O O . GLU A 1 281 ? -30.546 -15.938 42.826 1.00 63.12 281 GLU A O 1
ATOM 2236 N N . GLY A 1 282 ? -30.409 -16.129 40.602 1.00 53.88 282 GLY A N 1
ATOM 2237 C CA . GLY A 1 282 ? -31.481 -17.128 40.475 1.00 53.88 282 GLY A CA 1
ATOM 2238 C C . GLY A 1 282 ? -32.900 -16.691 40.872 1.00 53.88 282 GLY A C 1
ATOM 2239 O O . GLY A 1 282 ? -33.721 -17.550 41.197 1.00 53.88 282 GLY A O 1
ATOM 2240 N N . GLU A 1 283 ? -33.239 -15.398 40.834 1.00 47.72 283 GLU A N 1
ATOM 2241 C CA . GLU A 1 283 ? -34.565 -14.930 41.283 1.00 47.72 283 GLU A CA 1
ATOM 2242 C C . GLU A 1 283 ? -35.738 -15.266 40.333 1.00 47.72 283 GLU A C 1
ATOM 2244 O O . GLU A 1 283 ? -36.885 -15.270 40.776 1.00 47.72 283 GLU A O 1
ATOM 2249 N N . ASN A 1 284 ? -35.494 -15.636 39.067 1.00 46.47 284 ASN A N 1
ATOM 2250 C CA . ASN A 1 284 ? -36.557 -15.946 38.087 1.00 46.47 284 ASN A CA 1
ATOM 2251 C C . ASN A 1 284 ? -36.645 -17.419 37.651 1.00 46.47 284 ASN A C 1
ATOM 2253 O O . ASN A 1 284 ? -37.292 -17.737 36.655 1.00 46.47 284 ASN A O 1
ATOM 2257 N N . GLY A 1 285 ? -36.068 -18.329 38.432 1.00 46.22 285 GLY A N 1
ATOM 2258 C CA . GLY A 1 285 ? -36.086 -19.759 38.145 1.00 46.22 285 GLY A CA 1
ATOM 2259 C C . GLY A 1 285 ? -34.683 -20.300 37.931 1.00 46.22 285 GLY A C 1
ATOM 2260 O O . GLY A 1 285 ? -33.808 -19.661 37.356 1.00 46.22 285 GLY A O 1
ATOM 2261 N N . ASP A 1 286 ? -34.466 -21.495 38.458 1.00 43.19 286 ASP A N 1
ATOM 2262 C CA . ASP A 1 286 ? -33.197 -22.193 38.379 1.00 43.19 286 ASP A CA 1
ATOM 2263 C C . ASP A 1 286 ? -32.904 -22.572 36.914 1.00 43.19 286 ASP A C 1
ATOM 2265 O O . ASP A 1 286 ? -33.515 -23.496 36.377 1.00 43.19 286 ASP A O 1
ATOM 2269 N N . PHE A 1 287 ? -31.955 -21.895 36.258 1.00 47.12 287 PHE A N 1
ATOM 2270 C CA . PHE A 1 287 ? -31.494 -22.258 34.909 1.00 47.12 287 PHE A CA 1
ATOM 2271 C C . PHE A 1 287 ? -30.927 -23.694 34.836 1.00 47.12 287 PHE A C 1
ATOM 2273 O O . PHE A 1 287 ? -30.846 -24.264 33.744 1.00 47.12 287 PHE A O 1
ATOM 2280 N N . ARG A 1 288 ? -30.619 -24.353 35.975 1.00 39.75 288 ARG A N 1
ATOM 2281 C CA . ARG A 1 288 ? -30.346 -25.808 36.017 1.00 39.75 288 ARG A CA 1
ATOM 2282 C C . ARG A 1 288 ? -31.549 -26.635 35.561 1.00 39.75 288 ARG A C 1
ATOM 2284 O O . ARG A 1 288 ? -31.364 -27.787 35.169 1.00 39.75 288 ARG A O 1
ATOM 2291 N N . VAL A 1 289 ? -32.761 -26.085 35.636 1.00 41.25 289 VAL A N 1
ATOM 2292 C CA . VAL A 1 289 ? -34.032 -26.761 35.337 1.00 41.25 289 VAL A CA 1
ATOM 2293 C C . VAL A 1 289 ? -34.464 -26.546 33.881 1.00 41.25 289 VAL A C 1
ATOM 2295 O O . VAL A 1 289 ? -35.123 -27.419 33.321 1.00 41.25 289 VAL A O 1
ATOM 2298 N N . GLU A 1 290 ? -34.027 -25.465 33.224 1.00 42.66 290 GLU A N 1
ATOM 2299 C CA . GLU A 1 290 ? -34.409 -25.142 31.833 1.00 42.66 290 GLU A CA 1
ATOM 2300 C C . GLU A 1 290 ? -33.477 -25.734 30.754 1.00 42.66 290 GLU A C 1
ATOM 2302 O O . GLU A 1 290 ? -33.697 -25.563 29.557 1.00 42.66 290 GLU A O 1
ATOM 2307 N N . GLY A 1 291 ? -32.496 -26.550 31.158 1.00 39.09 291 GLY A N 1
ATOM 2308 C CA . GLY A 1 291 ? -31.929 -27.584 30.283 1.00 39.09 291 GLY A CA 1
ATOM 2309 C C . GLY A 1 291 ? -30.738 -27.184 29.413 1.00 39.09 291 GLY A C 1
ATOM 2310 O O . GLY A 1 291 ? -30.401 -27.924 28.488 1.00 39.09 291 GLY A O 1
ATOM 2311 N N . ILE A 1 292 ? -30.053 -26.082 29.716 1.00 46.69 292 ILE A N 1
ATOM 2312 C CA . ILE A 1 292 ? -28.850 -25.676 28.981 1.00 46.69 292 ILE A CA 1
ATOM 2313 C C . ILE A 1 292 ? -27.709 -25.391 29.968 1.00 46.69 292 ILE A C 1
ATOM 2315 O O . ILE A 1 292 ? -27.428 -24.248 30.302 1.00 46.69 292 ILE A O 1
ATOM 2319 N N . MET A 1 293 ? -27.041 -26.447 30.455 1.00 52.56 293 MET A N 1
ATOM 2320 C CA . MET A 1 293 ? -25.844 -26.312 31.297 1.00 52.56 293 MET A CA 1
ATOM 2321 C C . MET A 1 293 ? -24.651 -27.117 30.759 1.00 52.56 293 MET A C 1
ATOM 2323 O O . MET A 1 293 ? -24.788 -28.317 30.489 1.00 52.56 293 MET A O 1
ATOM 2327 N N . PRO A 1 294 ? -23.450 -26.515 30.668 1.00 52.53 294 PRO A N 1
ATOM 2328 C CA . PRO A 1 294 ? -22.212 -27.251 30.442 1.00 52.53 294 PRO A CA 1
ATOM 2329 C C . PRO A 1 294 ? -21.923 -28.214 31.602 1.00 52.53 294 PRO A C 1
ATOM 2331 O O . PRO A 1 294 ? -22.220 -27.926 32.761 1.00 52.53 294 PRO A O 1
ATOM 2334 N N . LYS A 1 295 ? -21.257 -29.342 31.320 1.00 54.91 295 LYS A N 1
ATOM 2335 C CA . LYS A 1 295 ? -20.896 -30.351 32.340 1.00 54.91 295 LYS A CA 1
ATOM 2336 C C . LYS A 1 295 ? -20.130 -29.780 33.544 1.00 54.91 295 LYS A C 1
ATOM 2338 O O . LYS A 1 295 ? -20.206 -30.360 34.624 1.00 54.91 295 LYS A O 1
ATOM 2343 N N . SER A 1 296 ? -19.420 -28.664 33.375 1.00 52.75 296 SER A N 1
ATOM 2344 C CA . SER A 1 296 ? -18.690 -27.972 34.445 1.00 52.75 296 SER A CA 1
ATOM 2345 C C . SER A 1 296 ? -19.586 -27.473 35.584 1.00 52.75 296 SER A C 1
ATOM 2347 O O . SER A 1 296 ? -19.108 -27.375 36.705 1.00 52.75 296 SER A O 1
ATOM 2349 N N . HIS A 1 297 ? -20.877 -27.236 35.333 1.00 51.34 297 HIS A N 1
ATOM 2350 C CA . HIS A 1 297 ? -21.848 -26.758 36.330 1.00 51.34 297 HIS A CA 1
ATOM 2351 C C . HIS A 1 297 ? -22.545 -27.900 37.093 1.00 51.34 297 HIS A C 1
ATOM 2353 O O . HIS A 1 297 ? -23.349 -27.665 37.991 1.00 51.34 297 HIS A O 1
ATOM 2359 N N . LEU A 1 298 ? -22.254 -29.156 36.738 1.00 59.84 298 LEU A N 1
ATOM 2360 C CA . LEU A 1 298 ? -22.832 -30.354 37.360 1.00 59.84 298 LEU A CA 1
ATOM 2361 C C . LEU A 1 298 ? -21.873 -31.032 38.350 1.00 59.84 298 LEU A C 1
ATOM 2363 O O . LEU A 1 298 ? -22.190 -32.098 38.881 1.00 59.84 298 LEU A O 1
ATOM 2367 N N . VAL A 1 299 ? -20.691 -30.455 38.589 1.00 62.94 299 VAL A N 1
ATOM 2368 C CA . VAL A 1 299 ? -19.718 -31.021 39.527 1.00 62.94 299 VAL A CA 1
ATOM 2369 C C . VAL A 1 299 ? -20.150 -30.759 40.969 1.00 62.94 299 VAL A C 1
ATOM 2371 O O . VAL A 1 299 ? -20.540 -29.653 41.343 1.00 62.94 299 VAL A O 1
ATOM 2374 N N . SER A 1 300 ? -20.072 -31.795 41.803 1.00 44.03 300 SER A N 1
ATOM 2375 C CA . SER A 1 300 ? -20.270 -31.676 43.245 1.00 44.03 300 SER A CA 1
ATOM 2376 C C . SER A 1 300 ? -19.209 -30.723 43.804 1.00 44.03 300 SER A C 1
ATOM 2378 O O . SER A 1 300 ? -18.028 -31.061 43.734 1.00 44.03 300 SER A O 1
ATOM 2380 N N . ASN A 1 301 ? -19.642 -29.570 44.331 1.00 50.34 301 ASN A N 1
ATOM 2381 C CA . ASN A 1 301 ? -18.857 -28.422 44.836 1.00 50.34 301 ASN A CA 1
ATOM 2382 C C . ASN A 1 301 ? -18.704 -27.220 43.885 1.00 50.34 301 ASN A C 1
ATOM 2384 O O . ASN A 1 301 ? -17.883 -26.348 44.158 1.00 50.34 301 ASN A O 1
ATOM 2388 N N . PHE A 1 302 ? -19.481 -27.126 42.804 1.00 47.72 302 PHE A N 1
ATOM 2389 C CA . PHE A 1 302 ? -19.568 -25.875 42.048 1.00 47.72 302 PHE A CA 1
ATOM 2390 C C . PHE A 1 302 ? -20.213 -24.766 42.903 1.00 47.72 302 PHE A C 1
ATOM 2392 O O . PHE A 1 302 ? -21.332 -24.929 43.390 1.00 47.72 302 PHE A O 1
ATOM 2399 N N . THR A 1 303 ? -19.501 -23.653 43.079 1.00 48.12 303 THR A N 1
ATOM 2400 C CA . THR A 1 303 ? -19.987 -22.408 43.691 1.00 48.12 303 THR A CA 1
ATOM 2401 C C . THR A 1 303 ? -19.738 -21.274 42.702 1.00 48.12 303 THR A C 1
ATOM 2403 O O . THR A 1 303 ? -18.640 -21.208 42.149 1.00 48.12 303 THR A O 1
ATOM 2406 N N . THR A 1 304 ? -20.746 -20.433 42.468 1.00 50.12 304 THR A N 1
ATOM 2407 C CA . THR A 1 304 ? -20.686 -19.251 41.588 1.00 50.12 304 THR A CA 1
ATOM 2408 C C . THR A 1 304 ? -19.732 -18.185 42.106 1.00 50.12 304 THR A C 1
ATOM 2410 O O . THR A 1 304 ? -19.725 -17.986 43.344 1.00 50.12 304 THR A O 1
#

Radius of gyration: 28.75 Å; chains: 1; bounding box: 62×74×76 Å

Secondary structure (DSSP, 8-state):
-HHHHHHHHHHHHHHHHHHHHHHH-------GGGTB---HHHHHHHS-S-GGGT-TTGGG---TTS--SPPHHHHTTTS-TT-TTSGGGTBPTT--PPPPPPPPSB---HHIIIIIS---HHHHS--GGG-SSGGGSTTSS--HHHHHTTSSTTSSS---HHHHBS--TT---GGG-STTHHHHHHHHTTSTT--GGGT---THHHHHHHT--S-B-----SSS------S--EETTEE-------S-TTHHHHHHHHHHHT-S-GGGTB-HHHHHHHHHS-TT--TTTTT---GGGGSTT---